Protein AF-A0A2A9PM94-F1 (afdb_monomer)

Solvent-accessible surface area (backbone atoms only — not comparable to full-atom values): 10545 Å² total; per-residue (Å²): 133,81,84,74,37,66,54,60,65,58,73,70,46,70,83,80,64,61,88,75,52,76,72,79,80,70,81,74,76,80,74,79,77,79,86,85,69,99,76,84,72,84,80,73,63,50,68,60,43,72,66,57,54,49,52,45,47,53,40,71,55,39,80,77,70,78,69,49,78,87,45,33,34,73,50,30,25,51,70,82,46,74,42,47,36,70,59,57,51,44,46,52,48,54,43,39,68,19,12,78,65,51,44,74,39,79,81,39,83,46,73,42,61,94,74,25,33,39,42,37,31,39,33,37,60,30,48,39,80,43,66,38,71,79,38,88,60,76,60,46,30,37,36,54,29,44,39,35,36,37,47,54,84,41,16,36,37,34,38,42,72,45,83,43,66,80,40,50,63,79,72,72,79,76,88,84,132

Foldseek 3Di:
DDDPQPVVVVVPDPVPPPVPPPPPPPPPPPPPPPDDDPPPPDPPLAFDDPVLVVVQLVLLQDPVRPAQVVAAPQWAQEQNRIDGSVSVVSNSVVQCVQFVQWHWDFPAWDADRVQSKIKTKIKIKTAGPAQHSNDDDHGIWIWIKIWMFHDDSRHTHYIYIDTGDTHHPVVVPPPDD

Mean predicted aligned error: 10.86 Å

InterPro domains:
  IPR009959 Polyketide cyclase SnoaL-like [PF07366] (52-163)
  IPR032710 NTF2-like domain superfamily [SSF54427] (52-162)

Structure (mmCIF, N/CA/C/O backbone):
data_AF-A0A2A9PM94-F1
#
_entry.id   AF-A0A2A9PM94-F1
#
loop_
_atom_site.group_PDB
_atom_site.id
_atom_site.type_symbol
_atom_site.label_atom_id
_atom_site.label_alt_id
_atom_site.label_comp_id
_atom_site.label_asym_id
_atom_site.label_entity_id
_atom_site.label_seq_id
_atom_site.pdbx_PDB_ins_code
_atom_site.Cartn_x
_atom_site.Cartn_y
_atom_site.Cartn_z
_atom_site.occupancy
_atom_site.B_iso_or_equiv
_atom_site.auth_seq_id
_atom_site.auth_comp_id
_atom_site.auth_asym_id
_atom_site.auth_atom_id
_atom_site.pdbx_PDB_model_num
ATOM 1 N N . MET A 1 1 ? 1.663 20.606 -13.925 1.00 35.31 1 MET A N 1
ATOM 2 C CA . MET A 1 1 ? 1.596 20.001 -12.578 1.00 35.31 1 MET A CA 1
ATOM 3 C C . MET A 1 1 ? 2.695 18.945 -12.547 1.00 35.31 1 MET A C 1
ATOM 5 O O . MET A 1 1 ? 2.687 18.103 -13.431 1.00 35.31 1 MET A O 1
ATOM 9 N N . GLN A 1 2 ? 3.719 19.080 -11.699 1.00 38.91 2 GLN A N 1
ATOM 10 C CA . GLN A 1 2 ? 4.820 18.100 -11.638 1.00 38.91 2 GLN A CA 1
ATOM 11 C C . GLN A 1 2 ? 4.286 16.787 -11.033 1.00 38.91 2 GLN A C 1
ATOM 13 O O . GLN A 1 2 ? 3.476 16.877 -10.107 1.00 38.91 2 GLN A O 1
ATOM 18 N N . PRO A 1 3 ? 4.686 15.602 -11.529 1.00 50.56 3 PRO A N 1
ATOM 19 C CA . PRO A 1 3 ? 4.306 14.333 -10.912 1.00 50.56 3 PRO A CA 1
ATOM 20 C C . PRO A 1 3 ? 4.758 14.306 -9.445 1.00 50.56 3 PRO A C 1
ATOM 22 O O . PRO A 1 3 ? 5.910 14.602 -9.113 1.00 50.56 3 PRO A O 1
ATOM 25 N N . ILE A 1 4 ? 3.826 14.009 -8.538 1.00 53.41 4 ILE A N 1
ATOM 26 C CA . ILE A 1 4 ? 4.150 13.807 -7.126 1.00 53.41 4 ILE A CA 1
ATOM 27 C C . ILE A 1 4 ? 4.720 12.397 -7.027 1.00 53.41 4 ILE A C 1
ATOM 29 O O . ILE A 1 4 ? 3.979 11.430 -6.933 1.00 53.41 4 ILE A O 1
ATOM 33 N N . HIS A 1 5 ? 6.043 12.268 -7.082 1.00 61.66 5 HIS A N 1
ATOM 34 C CA . HIS A 1 5 ? 6.672 10.974 -6.835 1.00 61.66 5 HIS A CA 1
ATOM 35 C C . HIS A 1 5 ? 6.575 10.627 -5.359 1.00 61.66 5 HIS A C 1
ATOM 37 O O . HIS A 1 5 ? 6.881 11.451 -4.494 1.00 61.66 5 HIS A O 1
ATOM 43 N N . ILE A 1 6 ? 6.212 9.382 -5.075 1.00 61.81 6 ILE A N 1
ATOM 44 C CA . ILE A 1 6 ? 6.038 8.889 -3.715 1.00 61.81 6 ILE A CA 1
ATOM 45 C C . ILE A 1 6 ? 7.324 9.081 -2.870 1.00 61.81 6 ILE A C 1
ATOM 47 O O . ILE A 1 6 ? 7.254 9.508 -1.718 1.00 61.81 6 ILE A O 1
ATOM 51 N N . LEU A 1 7 ? 8.520 8.968 -3.472 1.00 58.03 7 LEU A N 1
ATOM 52 C CA . LEU A 1 7 ? 9.800 9.274 -2.807 1.00 58.03 7 LEU A CA 1
ATOM 53 C C . LEU A 1 7 ? 10.005 10.762 -2.464 1.00 58.03 7 LEU A C 1
ATOM 55 O O . LEU A 1 7 ? 10.681 11.077 -1.481 1.00 58.03 7 LEU A O 1
ATOM 59 N N . ASN A 1 8 ? 9.397 11.691 -3.207 1.00 57.12 8 ASN A N 1
ATOM 60 C CA . ASN A 1 8 ? 9.486 13.125 -2.906 1.00 57.12 8 ASN A CA 1
ATOM 61 C C . ASN A 1 8 ? 8.719 13.504 -1.631 1.00 57.12 8 ASN A C 1
ATOM 63 O O . ASN A 1 8 ? 9.003 14.539 -1.028 1.00 57.12 8 ASN A O 1
ATOM 67 N N . LEU A 1 9 ? 7.767 12.672 -1.198 1.00 58.06 9 LEU A N 1
ATOM 68 C CA . LEU A 1 9 ? 7.077 12.853 0.079 1.00 58.06 9 LEU A CA 1
ATOM 69 C C . LEU A 1 9 ? 7.960 12.464 1.267 1.00 58.06 9 LEU A C 1
ATOM 71 O O . LEU A 1 9 ? 7.774 13.000 2.353 1.00 58.06 9 LEU A O 1
ATOM 75 N N . ILE A 1 10 ? 8.954 11.597 1.064 1.00 56.50 10 ILE A N 1
ATOM 76 C CA . ILE A 1 10 ? 9.914 11.209 2.105 1.00 56.50 10 ILE A CA 1
ATOM 77 C C . ILE A 1 10 ? 11.028 12.248 2.233 1.00 56.50 10 ILE A C 1
ATOM 79 O O . ILE A 1 10 ? 11.402 12.620 3.344 1.00 56.50 10 ILE A O 1
ATOM 83 N N . SER A 1 11 ? 11.536 12.765 1.109 1.00 51.84 11 SER A N 1
ATOM 84 C CA . SER A 1 11 ? 12.645 13.733 1.103 1.00 51.84 11 SER A CA 1
ATOM 85 C C . SER A 1 11 ? 12.282 15.105 1.686 1.00 51.84 11 SER A C 1
ATOM 87 O O . SER A 1 11 ? 13.168 15.862 2.077 1.00 51.84 11 SER A O 1
ATOM 89 N N . ARG A 1 12 ? 10.984 15.425 1.785 1.00 50.34 12 ARG A N 1
ATOM 90 C CA . ARG A 1 12 ? 10.466 16.665 2.393 1.00 50.34 12 ARG A CA 1
ATOM 91 C C . ARG A 1 12 ? 10.233 16.571 3.900 1.00 50.34 12 ARG A C 1
ATOM 93 O O . ARG A 1 12 ? 9.841 17.560 4.519 1.00 50.34 12 ARG A O 1
ATOM 100 N N . LEU A 1 13 ? 10.476 15.410 4.500 1.00 45.41 13 LEU A N 1
ATOM 101 C CA . LEU A 1 13 ? 10.351 15.235 5.938 1.00 45.41 13 LEU A CA 1
ATOM 102 C C . LEU A 1 13 ? 11.634 15.725 6.616 1.00 45.41 13 LEU A C 1
ATOM 104 O O . LEU A 1 13 ? 12.730 15.410 6.157 1.00 45.41 13 LEU A O 1
ATOM 108 N N . PRO A 1 14 ? 11.558 16.453 7.740 1.00 41.59 14 PRO A N 1
ATOM 109 C CA . PRO A 1 14 ? 12.701 16.621 8.625 1.00 41.59 14 PRO A CA 1
ATOM 110 C C . PRO A 1 14 ? 13.004 15.260 9.277 1.00 41.59 14 PRO A C 1
ATOM 112 O O . PRO A 1 14 ? 12.593 14.996 10.408 1.00 41.59 14 PRO A O 1
ATOM 115 N N . VAL A 1 15 ? 13.715 14.394 8.541 1.00 44.09 15 VAL A N 1
ATOM 116 C CA . VAL A 1 15 ? 13.954 12.959 8.815 1.00 44.09 15 VAL A CA 1
ATOM 117 C C . VAL A 1 15 ? 14.520 12.682 10.221 1.00 44.09 15 VAL A C 1
ATOM 119 O O . VAL A 1 15 ? 14.431 11.565 10.715 1.00 44.09 15 VAL A O 1
ATOM 122 N N . LEU A 1 16 ? 15.024 13.692 10.938 1.00 35.31 16 LEU A N 1
ATOM 123 C CA . LEU A 1 16 ? 15.677 13.515 12.240 1.00 35.31 16 LEU A CA 1
ATOM 124 C C . LEU A 1 16 ? 14.994 14.174 13.449 1.00 35.31 16 LEU A C 1
ATOM 126 O O . LEU A 1 16 ? 15.483 14.005 14.562 1.00 35.31 16 LEU A O 1
ATOM 130 N N . ARG A 1 17 ? 13.863 14.887 13.309 1.00 35.00 17 ARG A N 1
ATOM 131 C CA . ARG A 1 17 ? 13.219 15.541 14.480 1.00 35.00 17 ARG A CA 1
ATOM 132 C C . ARG A 1 17 ? 11.917 14.911 14.963 1.00 35.00 17 ARG A C 1
ATOM 134 O O . ARG A 1 17 ? 11.465 15.252 16.056 1.00 35.00 17 ARG A O 1
ATOM 141 N N . GLN A 1 18 ? 11.330 13.998 14.194 1.00 38.66 18 GLN A N 1
ATOM 142 C CA . GLN A 1 18 ? 10.006 13.448 14.504 1.00 38.66 18 GLN A CA 1
ATOM 143 C C . GLN A 1 18 ? 10.040 12.011 15.038 1.00 38.66 18 GLN A C 1
ATOM 145 O O . GLN A 1 18 ? 9.115 11.617 15.737 1.00 38.66 18 GLN A O 1
ATOM 150 N N . VAL A 1 19 ? 11.145 11.282 14.845 1.00 41.09 19 VAL A N 1
ATOM 151 C CA . VAL A 1 19 ? 11.346 9.945 15.439 1.00 41.09 19 VAL A CA 1
ATOM 152 C C . VAL A 1 19 ? 11.580 10.016 16.965 1.00 41.09 19 VAL A C 1
ATOM 154 O O . VAL A 1 19 ? 11.355 9.039 17.668 1.00 41.09 19 VAL A O 1
ATOM 157 N N . TYR A 1 20 ? 11.934 11.191 17.508 1.00 27.75 20 TYR A N 1
ATOM 158 C CA . TYR A 1 20 ? 12.173 11.413 18.948 1.00 27.75 20 TYR A CA 1
ATOM 159 C C . TYR A 1 20 ? 11.266 12.461 19.613 1.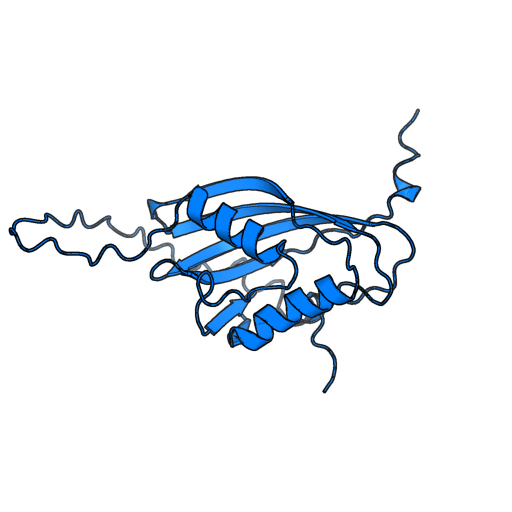00 27.75 20 TYR A C 1
ATOM 161 O O . TYR A 1 20 ? 11.495 12.840 20.761 1.00 27.75 20 TYR A O 1
ATOM 169 N N . ARG A 1 21 ? 10.203 12.925 18.945 1.00 32.84 21 ARG A N 1
ATOM 170 C CA . ARG A 1 21 ? 9.085 13.534 19.676 1.00 32.84 21 ARG A CA 1
ATOM 171 C C . ARG A 1 21 ? 8.133 12.408 19.995 1.00 32.84 21 ARG A C 1
ATOM 173 O O . ARG A 1 21 ? 7.392 11.965 19.126 1.00 32.84 21 ARG A O 1
ATOM 180 N N . SER A 1 22 ? 8.217 11.930 21.231 1.00 36.22 22 SER A N 1
ATOM 181 C CA . SER A 1 22 ? 7.232 11.051 21.841 1.00 36.22 22 SER A CA 1
ATOM 182 C C . SER A 1 22 ? 5.837 11.487 21.402 1.00 36.22 22 SER A C 1
ATOM 184 O O . SER A 1 22 ? 5.305 12.486 21.882 1.00 36.22 22 SER A O 1
ATOM 186 N N . VAL A 1 23 ? 5.228 10.739 20.479 1.00 37.91 23 VAL A N 1
ATOM 187 C CA . VAL A 1 23 ? 3.771 10.679 20.434 1.00 37.91 23 VAL A CA 1
ATOM 188 C C . VAL A 1 23 ? 3.419 10.210 21.840 1.00 37.91 23 VAL A C 1
ATOM 190 O O . VAL A 1 23 ? 3.869 9.121 22.211 1.00 37.91 23 VAL A O 1
ATOM 193 N N . PRO A 1 24 ? 2.762 11.023 22.687 1.00 32.47 24 PRO A N 1
ATOM 194 C CA . PRO A 1 24 ? 2.475 10.594 24.038 1.00 32.47 24 PRO A CA 1
ATOM 195 C C . PRO A 1 24 ? 1.611 9.345 23.917 1.00 32.47 24 PRO A C 1
ATOM 197 O O . PRO A 1 24 ? 0.452 9.405 23.506 1.00 32.47 24 PRO A O 1
ATOM 200 N N . TYR A 1 25 ? 2.210 8.199 24.231 1.00 39.88 25 TYR A N 1
ATOM 201 C CA . TYR A 1 25 ? 1.512 6.939 24.369 1.00 39.88 25 TYR A CA 1
ATOM 202 C C . TYR A 1 25 ? 0.598 7.088 25.582 1.00 39.88 25 TYR A C 1
ATOM 204 O O . TYR A 1 25 ? 0.973 6.813 26.719 1.00 39.88 25 TYR A O 1
ATOM 212 N N . LYS A 1 26 ? -0.614 7.596 25.356 1.00 41.97 26 LYS A N 1
ATOM 213 C CA . LYS A 1 26 ? -1.697 7.420 26.309 1.00 41.97 26 LYS A CA 1
ATOM 214 C C . LYS A 1 26 ? -2.132 5.975 26.153 1.00 41.97 26 LYS A C 1
ATOM 216 O O . LYS A 1 26 ? -2.727 5.620 25.140 1.00 41.97 26 LYS A O 1
ATOM 221 N N . ALA A 1 27 ? -1.812 5.145 27.142 1.00 39.03 27 ALA A N 1
ATOM 222 C CA . ALA A 1 27 ? -2.461 3.857 27.302 1.00 39.03 27 ALA A CA 1
ATOM 223 C C . ALA A 1 27 ? -3.975 4.115 27.346 1.00 39.03 27 ALA A C 1
ATOM 225 O O . ALA A 1 27 ? -4.510 4.592 28.349 1.00 39.03 27 ALA A O 1
ATOM 226 N N . GLY A 1 28 ? -4.648 3.892 26.218 1.00 36.94 28 GLY A N 1
ATOM 227 C CA . GLY A 1 28 ? -6.094 3.945 26.140 1.00 36.94 28 GLY A CA 1
ATOM 228 C C . GLY A 1 28 ? -6.624 2.893 27.096 1.00 36.94 28 GLY A C 1
ATOM 229 O O . GLY A 1 28 ? -6.422 1.697 26.895 1.00 36.94 28 GLY A O 1
ATOM 230 N N . ARG A 1 29 ? -7.254 3.336 28.182 1.00 37.81 29 ARG A N 1
ATOM 231 C CA . ARG A 1 29 ? -8.029 2.456 29.046 1.00 37.81 29 ARG A CA 1
ATOM 232 C C . ARG A 1 29 ? -9.116 1.862 28.152 1.00 37.81 29 ARG A C 1
ATOM 234 O O . ARG A 1 29 ? -9.985 2.604 27.706 1.00 37.81 29 ARG A O 1
ATOM 241 N N . LEU A 1 30 ? -9.036 0.563 27.856 1.00 40.31 30 LEU A N 1
ATOM 242 C CA . LEU A 1 30 ? -10.109 -0.177 27.196 1.00 40.31 30 LEU A CA 1
ATOM 243 C C . LEU A 1 30 ? -11.373 0.015 28.036 1.00 40.31 30 LEU A C 1
ATOM 245 O O . LEU A 1 30 ? -11.552 -0.621 29.077 1.00 40.31 30 LEU A O 1
ATOM 249 N N . ALA A 1 31 ? -12.232 0.938 27.618 1.00 36.44 31 ALA A N 1
ATOM 250 C CA . ALA A 1 31 ? -13.573 1.016 28.143 1.00 36.44 31 ALA A CA 1
ATOM 251 C C . ALA A 1 31 ? -14.293 -0.233 27.631 1.00 36.44 31 ALA A C 1
ATOM 253 O O . ALA A 1 31 ? -14.670 -0.321 26.465 1.00 36.44 31 ALA A O 1
ATOM 254 N N . ARG A 1 32 ? -14.461 -1.232 28.503 1.00 41.03 32 ARG A N 1
ATOM 255 C CA . ARG A 1 32 ? -15.467 -2.272 28.290 1.00 41.03 32 ARG A CA 1
ATOM 256 C C . ARG A 1 32 ? -16.819 -1.570 28.282 1.00 41.03 32 ARG A C 1
ATOM 258 O O . ARG A 1 32 ? -17.368 -1.269 29.342 1.00 41.03 32 ARG A O 1
ATOM 265 N N . MET A 1 33 ? -17.340 -1.290 27.094 1.00 40.44 33 MET A N 1
ATOM 266 C CA . MET A 1 33 ? -18.699 -0.798 26.945 1.00 40.44 33 MET A CA 1
ATOM 267 C C . MET A 1 33 ? -19.643 -1.960 27.265 1.00 40.44 33 MET A C 1
ATOM 269 O O . MET A 1 33 ? -19.800 -2.892 26.479 1.00 40.44 33 MET A O 1
ATOM 273 N N . LYS A 1 34 ? -20.210 -1.957 28.478 1.00 42.34 34 LYS A N 1
ATOM 274 C CA . LYS A 1 34 ? -21.285 -2.882 28.843 1.00 42.34 34 LYS A CA 1
ATOM 275 C C . LYS A 1 34 ? -22.513 -2.498 28.021 1.00 42.34 34 LYS A C 1
ATOM 277 O O . LYS A 1 34 ? -23.157 -1.496 28.307 1.00 42.34 34 LYS A O 1
ATOM 282 N N . CYS A 1 35 ? -22.819 -3.289 27.001 1.00 37.53 35 CYS A N 1
ATOM 283 C CA . CYS A 1 35 ? -24.096 -3.200 26.308 1.00 37.53 35 CYS A CA 1
ATOM 284 C C . CYS A 1 35 ? -25.164 -3.867 27.182 1.00 37.53 35 CYS A C 1
ATOM 286 O O . CYS A 1 35 ? -25.124 -5.076 27.398 1.00 37.53 35 CYS A O 1
ATOM 288 N N . SER A 1 36 ? -26.108 -3.082 27.695 1.00 46.81 36 SER A N 1
ATOM 289 C CA . SER A 1 36 ? -27.330 -3.577 28.332 1.00 46.81 36 SER A CA 1
ATOM 290 C C . SER A 1 36 ? -28.529 -2.853 27.721 1.00 46.81 36 SER A C 1
ATOM 292 O O . SER A 1 36 ? -28.921 -1.789 28.192 1.00 46.81 36 SER A O 1
ATOM 294 N N . GLY A 1 37 ? -29.075 -3.408 26.637 1.00 39.31 37 GLY A N 1
ATOM 295 C CA . GLY A 1 37 ? -30.300 -2.922 25.997 1.00 39.31 37 GLY A CA 1
ATOM 296 C C . GLY A 1 37 ? -30.611 -3.667 24.688 1.00 39.31 37 GLY A C 1
ATOM 297 O O . GLY A 1 37 ? -29.676 -3.998 23.958 1.00 39.31 37 GLY A O 1
ATOM 298 N N . PRO A 1 38 ? -31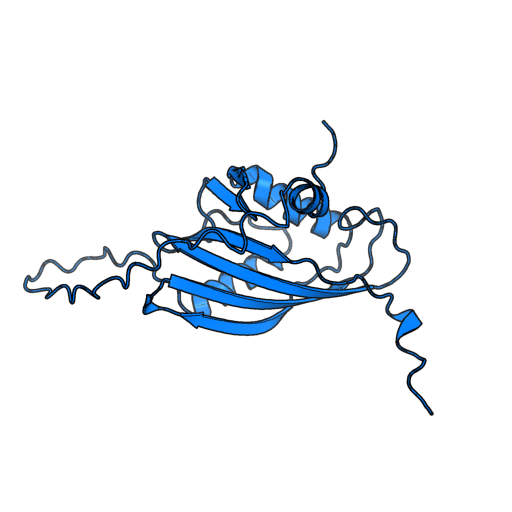.891 -3.945 24.364 1.00 45.44 38 PRO A N 1
ATOM 299 C CA . PRO A 1 38 ? -32.289 -4.781 23.223 1.00 45.44 38 PRO A CA 1
ATOM 300 C C . PRO A 1 38 ? -32.255 -4.063 21.856 1.00 45.44 38 PRO A C 1
ATOM 302 O O . PRO A 1 38 ? -32.773 -4.585 20.876 1.00 45.44 38 PRO A O 1
ATOM 305 N N . THR A 1 39 ? -31.614 -2.897 21.747 1.00 43.16 39 THR A N 1
ATOM 306 C CA . THR A 1 39 ? -31.445 -2.147 20.487 1.00 43.16 39 THR A CA 1
ATOM 307 C C . THR A 1 39 ? -30.005 -2.212 19.970 1.00 43.16 39 THR A C 1
ATOM 309 O O . THR A 1 39 ? -29.474 -1.229 19.460 1.00 43.16 39 THR A O 1
ATOM 312 N N . CYS A 1 40 ? -29.348 -3.369 20.093 1.00 41.22 40 CYS A N 1
ATOM 313 C CA . CYS A 1 40 ? -28.078 -3.643 19.414 1.00 41.22 40 CYS A CA 1
ATOM 314 C C . CYS A 1 40 ? -28.356 -3.923 17.928 1.00 41.22 40 CYS A C 1
ATOM 316 O O . CYS A 1 40 ? -28.309 -5.056 17.456 1.00 41.22 40 CYS A O 1
ATOM 318 N N . SER A 1 41 ? -28.741 -2.879 17.200 1.00 43.38 41 SER A N 1
ATOM 319 C CA . SER A 1 41 ? -28.975 -2.923 15.764 1.00 43.38 41 SER A CA 1
ATOM 320 C C . SER A 1 41 ? -27.910 -2.074 15.075 1.00 43.38 41 SER A C 1
ATOM 322 O O . SER A 1 41 ? -28.074 -0.874 14.912 1.00 43.38 41 SER A O 1
ATOM 324 N N . ARG A 1 42 ? -26.864 -2.760 14.601 1.00 43.12 42 ARG A N 1
ATOM 325 C CA . ARG A 1 42 ? -26.116 -2.432 13.373 1.00 43.12 42 ARG A CA 1
ATOM 326 C C . ARG A 1 42 ? -25.119 -1.261 13.339 1.00 43.12 42 ARG A C 1
ATOM 328 O O . ARG A 1 42 ? -24.612 -1.002 12.256 1.00 43.12 42 ARG A O 1
ATOM 335 N N . ASP A 1 43 ? -24.695 -0.705 14.471 1.00 41.12 43 ASP A N 1
ATOM 336 C CA . ASP A 1 43 ? -23.515 0.186 14.540 1.00 41.12 43 ASP A CA 1
ATOM 337 C C . ASP A 1 43 ? -22.230 -0.572 14.923 1.00 41.12 43 ASP A C 1
ATOM 339 O O . ASP A 1 43 ? -21.456 -0.169 15.792 1.00 41.12 43 ASP A O 1
ATOM 343 N N . PHE A 1 44 ? -21.976 -1.706 14.264 1.00 44.59 44 PHE A N 1
ATOM 344 C CA . PHE A 1 44 ? -20.619 -2.249 14.217 1.00 44.59 44 PHE A CA 1
ATOM 345 C C . PHE A 1 44 ? -19.829 -1.352 13.266 1.00 44.59 44 PHE A C 1
ATOM 347 O O . PHE A 1 44 ? -19.770 -1.616 12.063 1.00 44.59 44 PHE A O 1
ATOM 354 N N . ALA A 1 45 ? -19.248 -0.271 13.796 1.00 53.69 45 ALA A N 1
ATOM 355 C CA . ALA A 1 45 ? -18.131 0.399 13.142 1.00 53.69 45 ALA A CA 1
ATOM 356 C C . ALA A 1 45 ? -17.209 -0.707 12.612 1.00 53.69 45 ALA A C 1
ATOM 358 O O . ALA A 1 45 ? -16.852 -1.612 13.370 1.00 53.69 45 ALA A O 1
ATOM 359 N N . ARG A 1 46 ? -16.933 -0.733 11.301 1.00 66.56 46 ARG A N 1
ATOM 360 C CA . ARG A 1 46 ? -16.039 -1.747 10.728 1.00 66.56 46 ARG A CA 1
ATOM 361 C C . ARG A 1 46 ? -14.756 -1.688 11.560 1.00 66.56 46 ARG A C 1
ATOM 363 O O . ARG A 1 46 ? -14.145 -0.638 11.650 1.00 66.56 46 ARG A O 1
ATOM 370 N N . PHE A 1 47 ? -14.399 -2.754 12.259 1.00 81.25 47 PHE A N 1
ATOM 371 C CA . PHE A 1 47 ? -13.142 -2.792 12.999 1.00 81.25 47 PHE A CA 1
ATOM 372 C C . PHE A 1 47 ? -12.072 -3.386 12.088 1.00 81.25 47 PHE A C 1
ATOM 374 O O . PHE A 1 47 ? -12.358 -4.249 11.251 1.00 81.25 47 PHE A O 1
ATOM 381 N N . LEU A 1 48 ? -10.835 -2.928 12.255 1.00 89.94 48 LEU A N 1
ATOM 382 C CA . LEU A 1 48 ? -9.672 -3.568 11.667 1.00 89.94 48 LEU A CA 1
ATOM 383 C C . LEU A 1 48 ? -9.646 -5.042 12.075 1.00 89.94 48 LEU A C 1
ATOM 385 O O . LEU A 1 48 ? -9.703 -5.373 13.257 1.00 89.94 48 LEU A O 1
ATOM 389 N N . THR A 1 49 ? -9.492 -5.896 11.071 1.00 91.56 49 THR A N 1
ATOM 390 C CA . THR A 1 49 ? -9.161 -7.313 11.207 1.00 91.56 49 THR A CA 1
ATOM 391 C C . THR A 1 49 ? -8.105 -7.663 10.165 1.00 91.56 49 THR A C 1
ATOM 393 O O . THR A 1 49 ? -7.979 -6.977 9.146 1.00 91.56 49 THR A O 1
ATOM 396 N N . THR A 1 50 ? -7.406 -8.780 10.353 1.00 94.12 50 THR A N 1
ATOM 397 C CA . THR A 1 50 ? -6.512 -9.353 9.332 1.00 94.12 50 THR A CA 1
ATOM 398 C C . THR A 1 50 ? -7.191 -9.468 7.964 1.00 94.12 50 THR A C 1
ATOM 400 O O . THR A 1 50 ? -6.607 -9.100 6.951 1.00 94.12 50 THR A O 1
ATOM 403 N N . LYS A 1 51 ? -8.459 -9.904 7.925 1.00 93.50 51 LYS A N 1
ATOM 404 C CA . LYS A 1 51 ? -9.231 -10.032 6.677 1.00 93.50 51 LYS A CA 1
ATOM 405 C C . LYS A 1 51 ? -9.508 -8.684 6.016 1.00 93.50 51 LYS A C 1
ATOM 407 O O . LYS A 1 51 ? -9.465 -8.598 4.796 1.00 93.50 51 LYS A O 1
ATOM 412 N N . ALA A 1 52 ? -9.788 -7.647 6.806 1.00 92.88 52 ALA A N 1
ATOM 413 C CA . ALA A 1 52 ? -10.008 -6.303 6.279 1.00 92.88 52 ALA A CA 1
ATOM 414 C C . ALA A 1 52 ? -8.735 -5.745 5.626 1.00 92.88 52 ALA A C 1
ATOM 416 O O . ALA A 1 52 ? -8.811 -5.189 4.534 1.00 92.88 52 ALA A O 1
ATOM 417 N N . TYR A 1 53 ? -7.571 -5.953 6.253 1.00 96.38 53 TYR A N 1
ATOM 418 C CA . TYR A 1 53 ? -6.293 -5.529 5.679 1.00 96.38 53 TYR A CA 1
ATOM 419 C C . TYR A 1 53 ? -5.954 -6.288 4.388 1.00 96.38 53 TYR A C 1
ATOM 421 O O . TYR A 1 53 ? -5.587 -5.673 3.392 1.00 96.38 53 TYR A O 1
ATOM 429 N N . VAL A 1 54 ? -6.135 -7.611 4.368 1.00 95.94 54 VAL A N 1
ATOM 430 C CA . VAL A 1 54 ? -5.910 -8.412 3.151 1.00 95.94 54 VAL A CA 1
ATOM 431 C C . VAL A 1 54 ? -6.850 -7.978 2.024 1.00 95.94 54 VAL A C 1
ATOM 433 O O . VAL A 1 54 ? -6.396 -7.786 0.904 1.00 95.94 54 VAL A O 1
ATOM 436 N N . ALA A 1 55 ? -8.126 -7.707 2.318 1.00 96.25 55 ALA A N 1
ATOM 437 C CA . ALA A 1 55 ? -9.073 -7.216 1.316 1.00 96.25 55 ALA A CA 1
ATOM 438 C C . ALA A 1 55 ? -8.683 -5.845 0.725 1.00 96.25 55 ALA A C 1
ATOM 440 O O . ALA A 1 55 ? -8.972 -5.582 -0.443 1.00 96.25 55 ALA A O 1
ATOM 441 N N . TYR A 1 56 ? -8.024 -4.985 1.510 1.00 97.38 56 TYR A N 1
ATOM 442 C CA . TYR A 1 56 ? -7.437 -3.736 1.017 1.00 97.38 56 TYR A CA 1
ATOM 443 C C . TYR A 1 56 ? -6.307 -4.007 0.014 1.00 97.38 56 TYR A C 1
ATOM 445 O O . TYR A 1 56 ? -6.307 -3.432 -1.074 1.00 97.38 56 TYR A O 1
ATOM 453 N N . VAL A 1 57 ? -5.387 -4.924 0.332 1.00 97.25 57 VAL A N 1
ATOM 454 C CA . VAL A 1 57 ? -4.299 -5.310 -0.585 1.00 97.25 57 VAL A CA 1
ATOM 455 C C . VAL A 1 57 ? -4.850 -5.986 -1.846 1.00 97.25 57 VAL A C 1
ATOM 457 O O . VAL A 1 57 ? -4.429 -5.666 -2.955 1.00 97.25 57 VAL A O 1
ATOM 460 N N . ASP A 1 58 ? -5.875 -6.831 -1.719 1.00 97.25 58 ASP A N 1
ATOM 461 C CA . ASP A 1 58 ? -6.570 -7.415 -2.870 1.00 97.25 58 ASP A CA 1
ATOM 462 C C . ASP A 1 58 ? -7.194 -6.334 -3.766 1.00 97.25 58 ASP A C 1
ATOM 464 O O . ASP A 1 58 ? -7.191 -6.459 -4.990 1.00 97.25 58 ASP A O 1
ATOM 468 N N . ALA A 1 59 ? -7.735 -5.259 -3.183 1.00 97.19 59 ALA A N 1
ATOM 469 C CA . ALA A 1 59 ? -8.265 -4.132 -3.947 1.00 97.19 59 ALA A CA 1
ATOM 470 C C . ALA A 1 59 ? -7.162 -3.356 -4.684 1.00 97.19 59 ALA A C 1
ATOM 472 O O . ALA A 1 59 ? -7.376 -2.992 -5.841 1.00 97.19 59 ALA A O 1
ATOM 473 N N . LEU A 1 60 ? -5.983 -3.174 -4.072 1.00 96.00 60 LEU A N 1
ATOM 474 C CA . LEU A 1 60 ? -4.809 -2.591 -4.741 1.00 96.00 60 LEU A CA 1
ATOM 475 C C . LEU A 1 60 ? -4.378 -3.403 -5.967 1.00 96.00 60 LEU A C 1
ATOM 477 O O . LEU A 1 60 ? -3.978 -2.829 -6.977 1.00 96.00 60 LEU A O 1
ATOM 481 N N . ASN A 1 61 ? -4.464 -4.730 -5.892 1.00 97.19 61 ASN A N 1
ATOM 482 C CA . ASN A 1 61 ? -4.009 -5.640 -6.944 1.00 97.19 61 ASN A CA 1
ATOM 483 C C . ASN A 1 61 ? -5.024 -5.856 -8.077 1.00 97.19 61 ASN A C 1
ATOM 485 O O . ASN A 1 61 ? -4.649 -6.306 -9.162 1.00 97.19 61 ASN A O 1
ATOM 489 N N . LYS A 1 62 ? -6.303 -5.516 -7.868 1.00 96.94 62 LYS A N 1
ATOM 490 C CA . LYS A 1 62 ? -7.350 -5.669 -8.889 1.00 96.94 62 LYS A CA 1
ATOM 491 C C . LYS A 1 62 ? -7.113 -4.764 -10.097 1.00 96.94 62 LYS A C 1
ATOM 493 O O . LYS A 1 62 ? -6.688 -3.613 -9.979 1.00 96.94 62 LYS A O 1
ATOM 498 N N . ARG A 1 63 ? -7.429 -5.299 -11.278 1.00 95.19 63 ARG A N 1
ATOM 499 C CA . ARG A 1 63 ? -7.403 -4.597 -12.566 1.00 95.19 63 ARG A CA 1
ATOM 500 C C . ARG A 1 63 ? -8.748 -4.841 -13.277 1.00 95.19 63 ARG A C 1
ATOM 502 O O . ARG A 1 63 ? -9.119 -6.006 -13.418 1.00 95.19 63 ARG A O 1
ATOM 509 N N . PRO A 1 64 ? -9.489 -3.801 -13.709 1.00 94.75 64 PRO A N 1
ATOM 510 C CA . PRO A 1 64 ? -9.219 -2.373 -13.502 1.00 94.75 64 PRO A CA 1
ATOM 511 C C . PRO A 1 64 ? -9.210 -1.989 -12.011 1.00 94.75 64 PRO A C 1
ATOM 513 O O . PRO A 1 64 ? -9.850 -2.655 -11.197 1.00 94.75 64 PRO A O 1
ATOM 516 N N . PHE A 1 65 ? -8.455 -0.943 -11.657 1.00 96.50 65 PHE A N 1
ATOM 517 C CA . PHE A 1 65 ? -8.342 -0.465 -10.277 1.00 96.50 65 PHE A CA 1
ATOM 518 C C . PHE A 1 65 ? -9.701 0.071 -9.794 1.00 96.50 65 PHE A C 1
ATOM 520 O O . PHE A 1 65 ? -10.229 1.004 -10.401 1.00 96.50 65 PHE A O 1
ATOM 527 N N . PRO A 1 66 ? -10.294 -0.506 -8.733 1.00 96.06 66 PRO A N 1
ATOM 528 C CA . PRO A 1 66 ? -11.644 -0.146 -8.305 1.00 96.06 66 PRO A CA 1
ATOM 529 C C . PRO A 1 66 ? -11.706 1.132 -7.452 1.00 96.06 66 PRO A C 1
ATOM 531 O O . PRO A 1 66 ? -12.802 1.546 -7.077 1.00 96.06 66 PRO A O 1
ATOM 534 N N . GLY A 1 67 ? -10.560 1.732 -7.114 1.00 96.50 67 GLY A N 1
ATOM 535 C CA . GLY A 1 67 ? -10.462 2.738 -6.058 1.00 96.50 67 GLY A CA 1
ATOM 536 C C . GLY A 1 67 ? -10.426 2.119 -4.656 1.00 96.50 67 GLY A C 1
ATOM 537 O O . GLY A 1 67 ? -10.499 0.903 -4.469 1.00 96.50 67 GLY A O 1
ATOM 538 N N . LEU A 1 68 ? -10.295 2.976 -3.649 1.00 97.62 68 LEU A N 1
ATOM 539 C CA . LEU A 1 68 ? -10.011 2.631 -2.255 1.00 97.62 68 LEU A CA 1
ATOM 540 C C . LEU A 1 68 ? -10.975 3.279 -1.260 1.00 97.62 68 LEU A C 1
ATOM 542 O O . LEU A 1 68 ? -10.767 3.169 -0.052 1.00 97.62 68 LEU A O 1
ATOM 546 N N . ALA A 1 69 ? -12.058 3.903 -1.726 1.00 97.00 69 ALA A N 1
ATOM 547 C CA . ALA A 1 69 ? -13.020 4.597 -0.867 1.00 97.00 69 ALA A CA 1
ATOM 548 C C . ALA A 1 69 ? -13.636 3.706 0.230 1.00 97.00 69 ALA A C 1
ATOM 550 O O . ALA A 1 69 ? -14.029 4.210 1.283 1.00 97.00 69 ALA A O 1
ATOM 551 N N . ASP A 1 70 ? -13.703 2.388 0.023 1.00 96.00 70 ASP A N 1
ATOM 552 C CA . ASP A 1 70 ? -14.171 1.425 1.028 1.00 96.00 70 ASP A CA 1
ATOM 553 C C . ASP A 1 70 ? -13.140 1.108 2.123 1.00 96.00 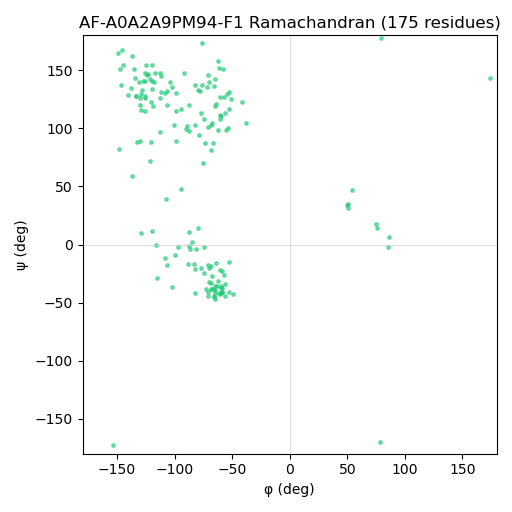70 ASP A C 1
ATOM 555 O O . ASP A 1 70 ? -13.529 0.653 3.203 1.00 96.00 70 ASP A O 1
ATOM 559 N N . PHE A 1 71 ? -11.856 1.366 1.863 1.00 97.38 71 PHE A N 1
ATOM 560 C CA . PHE A 1 71 ? -10.720 0.945 2.690 1.00 97.38 71 PHE A CA 1
ATOM 561 C C . PHE A 1 71 ? -9.954 2.109 3.324 1.00 97.38 71 PHE A C 1
ATOM 563 O O . PHE A 1 71 ? -9.379 1.949 4.398 1.00 97.38 71 PHE A O 1
ATOM 570 N N . VAL A 1 72 ? -9.941 3.275 2.682 1.00 97.69 72 VAL A N 1
ATOM 571 C CA . VAL A 1 72 ? -9.160 4.451 3.083 1.00 97.69 72 VAL A CA 1
ATOM 572 C C . VAL A 1 72 ? -10.110 5.625 3.318 1.00 97.69 72 VAL A C 1
ATOM 574 O O . VAL A 1 72 ? -11.124 5.774 2.633 1.00 97.69 72 VAL A O 1
ATOM 577 N N . ASN A 1 73 ? -9.824 6.440 4.333 1.00 97.56 73 ASN A N 1
ATOM 578 C CA . ASN A 1 73 ? -10.603 7.642 4.612 1.00 97.56 73 ASN A CA 1
ATOM 579 C C . ASN A 1 73 ? -10.522 8.643 3.453 1.00 97.56 73 ASN A C 1
ATOM 581 O O . ASN A 1 73 ? -9.578 8.641 2.668 1.00 97.56 73 ASN A O 1
ATOM 585 N N . SER A 1 74 ? -11.510 9.541 3.365 1.00 97.56 74 SER A N 1
ATOM 586 C CA . SER A 1 74 ? -11.546 10.597 2.338 1.00 97.56 74 SER A CA 1
ATOM 587 C C . SER A 1 74 ? -10.331 11.528 2.389 1.00 97.56 74 SER A C 1
ATOM 589 O O . SER A 1 74 ? -9.998 12.158 1.387 1.00 97.56 74 SER A O 1
ATOM 591 N N . THR A 1 75 ? -9.681 11.592 3.550 1.00 97.50 75 THR A N 1
ATOM 592 C CA . THR A 1 75 ? -8.400 12.248 3.789 1.00 97.50 75 THR A CA 1
ATOM 593 C C . THR A 1 75 ? -7.479 11.243 4.473 1.00 97.50 75 THR A C 1
ATOM 595 O O . THR A 1 75 ? -7.887 10.606 5.444 1.00 97.50 75 THR A O 1
ATOM 598 N N . VAL A 1 76 ? -6.246 11.121 3.988 1.00 96.56 76 VAL A N 1
ATOM 599 C CA . VAL A 1 76 ? -5.228 10.207 4.516 1.00 96.56 76 VAL A CA 1
ATOM 600 C C . VAL A 1 76 ? -3.941 10.963 4.818 1.00 96.56 76 VAL A C 1
ATOM 602 O O . VAL A 1 76 ? -3.537 11.858 4.078 1.00 96.56 76 VAL A O 1
ATOM 605 N N . THR A 1 77 ? -3.285 10.608 5.918 1.00 96.50 77 THR 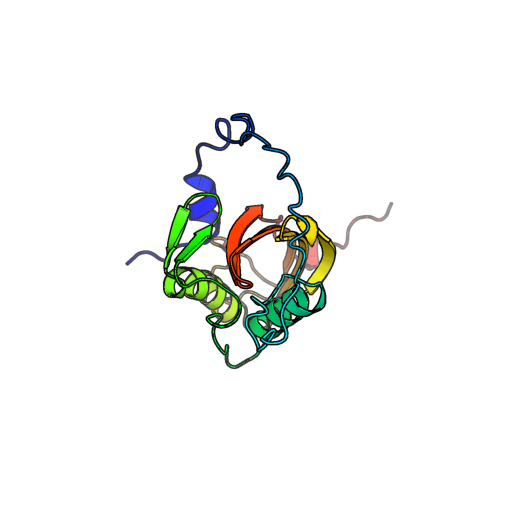A N 1
ATOM 606 C CA . THR A 1 77 ? -1.986 11.166 6.297 1.00 96.50 77 THR A CA 1
ATOM 607 C C . THR A 1 77 ? -0.880 10.185 5.938 1.00 96.50 77 THR A C 1
ATOM 609 O O . THR A 1 77 ? -0.651 9.210 6.649 1.00 96.50 77 THR A O 1
ATOM 612 N N . LEU A 1 78 ? -0.163 10.449 4.847 1.00 94.69 78 LEU A N 1
ATOM 613 C CA . LEU A 1 78 ? 1.000 9.666 4.434 1.00 94.69 78 LEU A CA 1
ATOM 614 C C . LEU A 1 78 ? 2.276 10.316 4.974 1.00 94.69 78 LEU A C 1
ATOM 616 O O . LEU A 1 78 ? 2.606 11.449 4.625 1.00 94.69 78 LEU A O 1
ATOM 620 N N . ASN A 1 79 ? 2.998 9.607 5.843 1.00 93.31 79 ASN A N 1
ATOM 621 C CA . ASN A 1 79 ? 4.240 10.066 6.469 1.00 93.31 79 ASN A CA 1
ATOM 622 C C . ASN A 1 79 ? 4.137 11.459 7.123 1.00 93.31 79 ASN A C 1
ATOM 624 O O . ASN A 1 79 ? 5.080 12.243 7.114 1.00 93.31 79 ASN A O 1
ATOM 628 N N . GLY A 1 80 ? 2.978 11.782 7.701 1.00 91.25 80 GLY A N 1
ATOM 629 C CA . GLY A 1 80 ? 2.717 13.087 8.318 1.00 91.25 80 GLY A CA 1
ATOM 630 C C . GLY A 1 80 ? 2.230 14.174 7.352 1.00 91.25 80 GLY A C 1
ATOM 631 O O . GLY A 1 80 ? 1.903 15.267 7.807 1.00 91.25 80 GLY A O 1
ATOM 632 N N . THR A 1 81 ? 2.130 13.885 6.050 1.00 91.75 81 THR A N 1
ATOM 633 C CA . THR A 1 81 ? 1.524 14.779 5.052 1.00 91.75 81 THR A CA 1
ATOM 634 C C . THR A 1 81 ? 0.087 14.350 4.779 1.00 91.75 81 THR A C 1
ATOM 636 O O . THR A 1 81 ? -0.154 13.262 4.260 1.00 91.75 81 THR A O 1
ATOM 639 N N . SER A 1 82 ? -0.870 15.204 5.135 1.00 95.38 82 SER A N 1
ATOM 640 C CA . SER A 1 82 ? -2.294 14.961 4.893 1.00 95.38 82 SER A CA 1
ATOM 641 C C . SER A 1 82 ? -2.666 15.284 3.445 1.00 95.38 82 SER A C 1
ATOM 643 O O . SER A 1 82 ? -2.283 16.339 2.937 1.00 95.38 82 SER A O 1
ATOM 645 N N . MET A 1 83 ? -3.403 14.389 2.790 1.00 96.06 83 MET A N 1
ATOM 646 C CA . MET A 1 83 ? -3.877 14.553 1.415 1.00 96.06 83 MET A CA 1
ATOM 647 C C . MET A 1 83 ? -5.270 13.937 1.206 1.00 96.06 83 MET A C 1
ATOM 649 O O . MET A 1 83 ? -5.648 13.011 1.930 1.00 96.06 83 MET A O 1
ATOM 653 N N . PRO A 1 84 ? -6.052 14.427 0.228 1.00 97.94 84 PRO A N 1
ATOM 654 C CA . PRO A 1 84 ? -7.278 13.772 -0.216 1.00 97.94 84 PRO A CA 1
ATOM 655 C C . PRO A 1 84 ? -7.023 12.344 -0.711 1.00 97.94 84 PRO A C 1
ATOM 657 O O . PRO A 1 84 ? -5.970 12.056 -1.279 1.00 97.94 84 PRO A O 1
ATOM 660 N N . LEU A 1 85 ? -8.022 11.469 -0.577 1.00 97.75 85 LEU A N 1
ATOM 661 C CA . LEU A 1 85 ? -7.956 10.091 -1.075 1.00 97.75 85 LEU A CA 1
ATOM 662 C C . LEU A 1 85 ? -7.561 10.021 -2.555 1.00 97.75 85 LEU A C 1
ATOM 664 O O . LEU A 1 85 ? -6.740 9.190 -2.916 1.00 97.75 85 LEU A O 1
ATOM 668 N N . ALA A 1 86 ? -8.098 10.913 -3.388 1.00 97.44 86 ALA A N 1
ATOM 669 C CA . ALA A 1 86 ? -7.797 10.940 -4.817 1.00 97.44 86 ALA A CA 1
ATOM 670 C C . ALA A 1 86 ? -6.299 11.154 -5.103 1.00 97.44 86 ALA A C 1
ATOM 672 O O . ALA A 1 86 ? -5.761 10.560 -6.033 1.00 97.44 86 ALA A O 1
ATOM 673 N N . ASP A 1 87 ? -5.609 11.955 -4.286 1.00 96.38 87 ASP A N 1
ATOM 674 C CA . ASP A 1 87 ? -4.170 12.179 -4.438 1.00 96.38 87 ASP A CA 1
ATOM 675 C C . ASP A 1 87 ? -3.377 10.945 -3.995 1.00 96.38 87 ASP A C 1
ATOM 677 O O . ASP A 1 87 ? -2.407 10.568 -4.647 1.00 96.38 87 ASP A O 1
ATOM 681 N N . PHE A 1 88 ? -3.816 10.272 -2.927 1.00 95.88 88 PHE A N 1
ATOM 682 C CA . PHE A 1 88 ? -3.214 9.014 -2.483 1.00 95.88 88 PHE A CA 1
ATOM 683 C C . PHE A 1 88 ? -3.412 7.881 -3.498 1.00 95.88 88 PHE A C 1
ATOM 685 O O . PHE A 1 88 ? -2.463 7.172 -3.822 1.00 95.88 88 PHE A O 1
ATOM 692 N N . GLU A 1 89 ? -4.621 7.739 -4.047 1.00 96.69 89 GLU A N 1
ATOM 693 C CA . GLU A 1 89 ? -4.909 6.816 -5.147 1.00 96.69 89 GLU A CA 1
ATOM 694 C C . GLU A 1 89 ? -4.041 7.130 -6.360 1.00 96.69 89 GLU A C 1
ATOM 696 O O . GLU A 1 89 ? -3.489 6.208 -6.951 1.00 96.69 89 GLU A O 1
ATOM 701 N N . LYS A 1 90 ? -3.840 8.415 -6.677 1.00 95.56 90 LYS A N 1
ATOM 702 C CA . LYS A 1 90 ? -2.971 8.826 -7.777 1.00 95.56 90 LYS A CA 1
ATO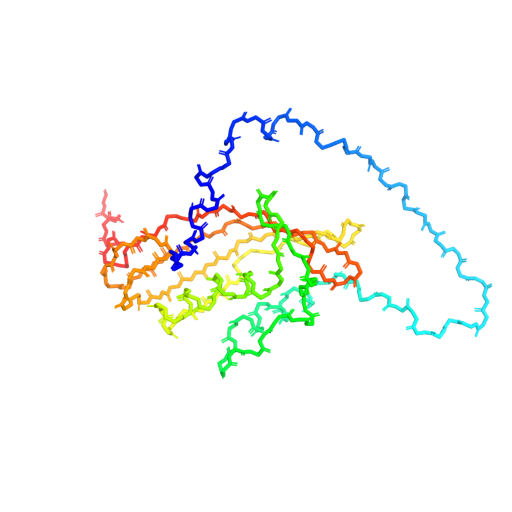M 703 C C . LYS A 1 90 ? -1.526 8.352 -7.593 1.00 95.56 90 LYS A C 1
ATOM 705 O O . LYS A 1 90 ? -0.931 7.887 -8.560 1.00 95.56 90 LYS A O 1
ATOM 710 N N . LEU A 1 91 ? -0.963 8.435 -6.381 1.00 92.19 91 LEU A N 1
ATOM 711 C CA . LEU A 1 91 ? 0.389 7.918 -6.101 1.00 92.19 91 LEU A CA 1
ATOM 712 C C . LEU A 1 91 ? 0.495 6.432 -6.460 1.00 92.19 91 LEU A C 1
ATOM 714 O O . LEU A 1 91 ? 1.454 6.012 -7.096 1.00 92.19 91 LEU A O 1
ATOM 718 N N . LEU A 1 92 ? -0.521 5.657 -6.079 1.00 94.44 92 LEU A N 1
ATOM 719 C CA . LEU A 1 92 ? -0.571 4.223 -6.333 1.00 94.44 92 LEU A CA 1
ATOM 720 C C . LEU A 1 92 ? -0.784 3.924 -7.818 1.00 94.44 92 LEU A C 1
ATOM 722 O O . LEU A 1 92 ? -0.101 3.065 -8.367 1.00 94.44 92 LEU A O 1
ATOM 726 N N . THR A 1 93 ? -1.704 4.625 -8.486 1.00 95.88 93 THR A N 1
ATOM 727 C CA . THR A 1 93 ? -1.970 4.404 -9.913 1.00 95.88 93 THR A CA 1
ATOM 728 C C . THR A 1 93 ? -0.807 4.844 -10.791 1.00 95.88 93 THR A C 1
ATOM 730 O O . THR A 1 93 ? -0.555 4.190 -11.794 1.00 95.88 93 THR A O 1
ATOM 733 N N . ASP A 1 94 ? -0.061 5.889 -10.416 1.00 94.31 94 ASP A N 1
ATOM 734 C CA . ASP A 1 94 ? 1.151 6.294 -11.139 1.00 94.31 94 ASP A CA 1
ATOM 735 C C . ASP A 1 94 ? 2.178 5.138 -11.167 1.00 94.31 94 ASP A C 1
ATOM 737 O O . ASP A 1 94 ? 2.761 4.860 -12.220 1.00 94.31 94 ASP A O 1
ATOM 741 N N . ASP A 1 95 ? 2.336 4.417 -10.048 1.00 93.44 95 ASP A N 1
ATOM 742 C CA . ASP A 1 95 ? 3.189 3.226 -9.941 1.00 93.44 95 ASP A CA 1
ATOM 743 C C . ASP A 1 95 ? 2.601 2.013 -10.699 1.00 93.44 95 ASP A C 1
ATOM 745 O O . ASP A 1 95 ? 3.341 1.329 -11.410 1.00 93.44 95 ASP A O 1
ATOM 749 N N . MET A 1 96 ? 1.279 1.770 -10.630 1.00 95.00 96 MET A N 1
ATOM 750 C CA . MET A 1 96 ? 0.604 0.712 -11.419 1.00 95.00 96 MET A CA 1
ATOM 751 C C . MET A 1 96 ? 0.756 0.935 -12.921 1.00 95.00 96 MET A C 1
ATOM 753 O O . MET A 1 96 ? 0.995 -0.002 -13.677 1.00 95.00 96 MET A O 1
ATOM 757 N N . ASP A 1 97 ? 0.604 2.179 -13.362 1.00 95.00 97 ASP A N 1
ATOM 758 C CA . ASP A 1 97 ? 0.736 2.543 -14.759 1.00 95.00 97 ASP A CA 1
ATOM 759 C C . ASP A 1 97 ? 2.197 2.380 -15.197 1.00 95.00 97 ASP A C 1
ATOM 761 O O . ASP A 1 97 ? 2.464 1.965 -16.326 1.00 95.00 97 ASP A O 1
ATOM 765 N N . ALA A 1 98 ? 3.152 2.731 -14.328 1.00 94.88 98 ALA A N 1
ATOM 766 C CA . ALA A 1 98 ? 4.575 2.644 -14.633 1.00 94.88 98 ALA A CA 1
ATOM 767 C C . ALA A 1 98 ? 5.069 1.196 -14.719 1.00 94.88 98 ALA A C 1
ATOM 769 O O . ALA A 1 98 ? 5.947 0.916 -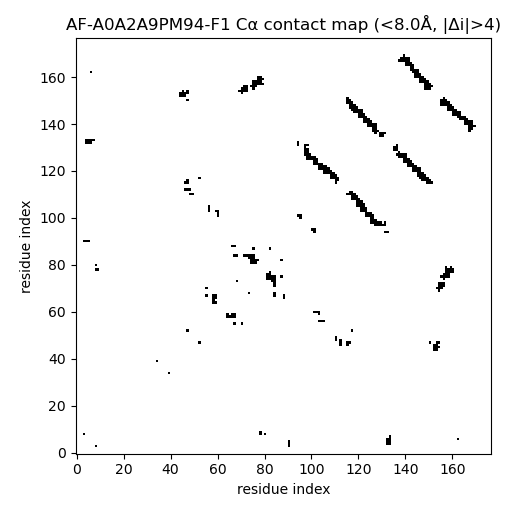15.536 1.00 94.88 98 ALA A O 1
ATOM 770 N N . ALA A 1 99 ? 4.484 0.286 -13.941 1.00 95.75 99 ALA A N 1
ATOM 771 C CA . ALA A 1 99 ? 4.749 -1.145 -13.985 1.00 95.75 99 ALA A CA 1
ATOM 772 C C . ALA A 1 99 ? 3.420 -1.932 -14.010 1.00 95.75 99 ALA A C 1
ATOM 774 O O . ALA A 1 99 ? 2.910 -2.314 -12.958 1.00 95.75 99 ALA A O 1
ATOM 775 N N . PRO A 1 100 ? 2.838 -2.204 -15.196 1.00 96.12 100 PRO A N 1
ATOM 776 C CA . PRO A 1 100 ? 1.533 -2.871 -15.303 1.00 96.12 100 PRO A CA 1
ATOM 777 C C . PRO A 1 100 ? 1.466 -4.282 -14.697 1.00 96.12 100 PRO A C 1
ATOM 779 O O . PRO A 1 100 ? 0.379 -4.758 -14.367 1.00 96.12 100 PRO A O 1
ATOM 782 N N . ASP A 1 101 ? 2.615 -4.948 -14.552 1.00 96.81 101 ASP A N 1
ATOM 783 C CA . ASP A 1 101 ? 2.776 -6.250 -13.895 1.00 96.81 101 ASP A CA 1
ATOM 784 C C . ASP A 1 101 ? 2.949 -6.148 -12.366 1.00 96.81 101 ASP A C 1
ATOM 786 O O . ASP A 1 101 ? 3.098 -7.169 -11.699 1.00 96.81 101 ASP A O 1
ATOM 790 N N . LEU A 1 102 ? 2.900 -4.940 -11.790 1.00 96.81 102 LEU A N 1
ATOM 791 C CA . LEU A 1 102 ? 3.008 -4.711 -10.352 1.00 96.81 102 LEU A CA 1
ATOM 792 C C . LEU A 1 102 ? 1.886 -5.412 -9.582 1.00 96.81 102 LEU A C 1
ATOM 794 O O . LEU A 1 102 ? 0.694 -5.201 -9.838 1.00 96.81 102 LEU A O 1
ATOM 798 N N . GLN A 1 103 ? 2.303 -6.198 -8.593 1.00 96.50 103 GLN A N 1
ATOM 799 C CA . GLN A 1 103 ? 1.464 -6.831 -7.586 1.00 96.50 103 GLN A CA 1
ATOM 800 C C . GLN A 1 103 ? 2.108 -6.613 -6.218 1.00 96.50 103 GLN A C 1
ATOM 802 O O . GLN A 1 103 ? 3.291 -6.899 -6.039 1.00 96.50 103 GLN A O 1
ATOM 807 N N . TRP A 1 104 ? 1.334 -6.105 -5.264 1.00 96.44 104 TRP A N 1
ATOM 808 C CA . TRP A 1 104 ? 1.761 -5.961 -3.878 1.00 96.44 104 TRP A CA 1
ATOM 809 C C . TRP A 1 104 ? 1.458 -7.244 -3.111 1.00 96.44 104 TRP A C 1
ATOM 811 O O . TRP A 1 104 ? 0.300 -7.638 -2.968 1.00 96.44 104 TRP A O 1
ATOM 821 N N . GLU A 1 105 ? 2.493 -7.873 -2.572 1.00 96.44 105 GLU A N 1
ATOM 822 C CA . GLU A 1 105 ? 2.389 -9.090 -1.776 1.00 96.44 105 GLU A CA 1
ATOM 823 C C . GLU A 1 105 ? 2.675 -8.789 -0.306 1.00 96.44 105 GLU A C 1
ATOM 825 O O . GLU A 1 105 ? 3.673 -8.164 0.040 1.00 96.44 105 GLU A O 1
ATOM 830 N N . THR A 1 106 ? 1.806 -9.246 0.596 1.00 96.12 106 THR A N 1
ATOM 831 C CA . THR A 1 106 ? 2.037 -9.095 2.041 1.00 96.12 106 THR A CA 1
ATOM 832 C C . THR A 1 106 ? 2.853 -10.270 2.566 1.00 96.12 106 THR A C 1
ATOM 834 O O . THR A 1 106 ? 2.299 -11.325 2.865 1.00 96.12 106 THR A O 1
ATOM 837 N N . SER A 1 107 ? 4.165 -10.092 2.712 1.00 95.19 107 SER A N 1
ATOM 838 C CA . SER A 1 107 ? 5.069 -11.163 3.152 1.00 95.19 107 SER A CA 1
ATOM 839 C C . SER A 1 107 ? 5.222 -11.267 4.673 1.00 95.19 107 SER A C 1
ATOM 841 O O . SER A 1 107 ? 5.685 -12.282 5.191 1.00 95.19 107 SER A O 1
ATOM 843 N N . MET A 1 108 ? 4.833 -10.228 5.415 1.00 96.75 108 MET A N 1
ATOM 844 C CA . MET A 1 108 ? 4.719 -10.251 6.874 1.00 96.75 108 MET A CA 1
ATOM 845 C C . MET A 1 108 ? 3.570 -9.349 7.308 1.00 96.75 108 MET A C 1
ATOM 847 O O . MET A 1 108 ? 3.452 -8.231 6.814 1.00 96.75 108 MET A O 1
ATOM 851 N N . LEU A 1 109 ? 2.759 -9.803 8.266 1.00 97.12 109 LEU A N 1
ATOM 852 C CA . LEU A 1 109 ? 1.612 -9.053 8.768 1.00 97.12 109 LEU A CA 1
ATOM 853 C C . LEU A 1 109 ? 1.467 -9.198 10.283 1.00 97.12 109 LEU A C 1
ATOM 855 O O . LEU A 1 109 ? 1.408 -10.306 10.812 1.00 97.12 109 LEU A O 1
ATOM 859 N N . VAL A 1 110 ? 1.357 -8.063 10.967 1.00 97.69 110 VAL A N 1
ATOM 860 C CA . VAL A 1 110 ? 1.028 -7.953 12.387 1.00 97.69 110 VAL A CA 1
ATOM 861 C C . VAL A 1 110 ? -0.169 -7.021 12.525 1.00 97.69 110 VAL A C 1
ATOM 863 O O . VAL A 1 110 ? -0.141 -5.886 12.049 1.00 97.69 110 VAL A O 1
ATOM 866 N N . VAL A 1 111 ? -1.215 -7.490 13.201 1.00 96.62 111 VAL A N 1
ATOM 867 C CA . VAL A 1 111 ? -2.442 -6.723 13.440 1.00 96.62 111 VAL A CA 1
ATOM 868 C C . VAL A 1 111 ? -2.627 -6.543 14.941 1.00 96.62 111 VAL A C 1
ATOM 870 O O . VAL A 1 111 ? -2.766 -7.514 15.680 1.00 96.62 111 VAL A O 1
ATOM 873 N N . ASP A 1 112 ? -2.635 -5.291 15.391 1.00 96.19 112 ASP A N 1
ATOM 874 C CA . ASP A 1 112 ? -3.034 -4.908 16.743 1.00 96.19 112 ASP A CA 1
ATOM 875 C C . ASP A 1 112 ? -4.486 -4.418 16.684 1.00 96.19 112 ASP A C 1
ATOM 877 O O . ASP A 1 112 ? -4.760 -3.236 16.458 1.00 96.19 112 ASP A O 1
ATOM 881 N N . GLU A 1 113 ? -5.432 -5.347 16.851 1.00 93.44 113 GLU A N 1
ATOM 882 C CA . GLU A 1 113 ? -6.867 -5.040 16.821 1.00 93.44 113 GLU A CA 1
ATOM 883 C C . GLU A 1 113 ? -7.267 -4.086 17.954 1.00 93.44 113 GLU A C 1
ATOM 885 O O . GLU A 1 113 ? -8.087 -3.195 17.754 1.00 93.44 113 GLU A O 1
ATOM 890 N N . ALA A 1 114 ? -6.660 -4.194 19.137 1.00 91.44 114 ALA A N 1
ATOM 891 C CA . ALA A 1 114 ? -6.998 -3.318 20.258 1.00 91.44 114 ALA A CA 1
ATOM 892 C C . ALA A 1 114 ? -6.641 -1.851 19.968 1.00 91.44 114 ALA A C 1
ATOM 894 O O . ALA A 1 114 ? -7.362 -0.945 20.386 1.00 91.44 114 ALA A O 1
ATOM 895 N N . LYS A 1 115 ? -5.541 -1.612 19.243 1.00 94.81 115 LYS A N 1
ATOM 896 C CA . LYS A 1 115 ? -5.108 -0.265 18.837 1.00 94.81 115 LYS A CA 1
ATOM 897 C C . LYS A 1 115 ? -5.533 0.130 17.428 1.00 94.81 115 LYS A C 1
ATOM 899 O O . LYS A 1 115 ? -5.238 1.252 17.016 1.00 94.81 115 LYS A O 1
ATOM 904 N N . GLN A 1 116 ? -6.204 -0.764 16.702 1.00 96.44 116 GLN A N 1
ATOM 905 C CA . GLN A 1 116 ? -6.601 -0.558 15.311 1.00 96.44 116 GLN A CA 1
ATOM 906 C C . GLN A 1 116 ? -5.393 -0.188 14.430 1.00 96.44 116 GLN A C 1
ATOM 908 O O . GLN A 1 116 ? -5.426 0.776 13.667 1.00 96.44 116 GLN A O 1
ATOM 913 N N . ARG A 1 117 ? -4.292 -0.939 14.573 1.00 97.69 117 ARG A N 1
ATOM 914 C CA . ARG A 1 117 ? -3.048 -0.721 13.821 1.00 97.69 117 ARG A CA 1
ATOM 915 C C . ARG A 1 117 ? -2.586 -1.967 13.092 1.00 97.69 117 ARG A C 1
ATOM 917 O O . ARG A 1 117 ? -2.724 -3.080 13.593 1.00 97.69 117 ARG A O 1
ATOM 924 N N . VAL A 1 118 ? -1.958 -1.746 11.945 1.00 98.12 118 VAL A N 1
ATOM 925 C CA . VAL A 1 118 ? -1.244 -2.777 11.189 1.00 98.12 118 VAL A CA 1
ATOM 926 C C . VAL A 1 118 ? 0.226 -2.400 11.107 1.00 98.12 118 VAL A C 1
ATOM 928 O O . VAL A 1 118 ? 0.546 -1.231 10.905 1.00 98.12 118 VAL A O 1
ATOM 931 N N . GLY A 1 119 ? 1.106 -3.384 11.251 1.00 98.19 119 GLY A N 1
ATOM 932 C CA . GLY A 1 119 ? 2.478 -3.326 10.758 1.00 98.19 119 GLY A CA 1
ATOM 933 C C . GLY A 1 119 ? 2.681 -4.455 9.757 1.00 98.19 119 GLY A C 1
ATOM 934 O O . GLY A 1 119 ? 2.265 -5.584 10.017 1.00 98.19 119 GLY A O 1
ATOM 935 N N . CYS A 1 120 ? 3.288 -4.176 8.611 1.00 97.38 120 CYS A N 1
ATOM 936 C CA . CYS A 1 120 ? 3.516 -5.195 7.598 1.00 97.38 120 CYS A CA 1
ATOM 937 C C . CYS A 1 120 ? 4.774 -4.933 6.774 1.00 97.38 120 CYS A C 1
ATOM 939 O O . CYS A 1 120 ? 5.338 -3.833 6.760 1.00 97.38 120 CYS A O 1
ATOM 941 N N . ARG A 1 121 ? 5.179 -5.986 6.070 1.00 97.56 121 ARG A N 1
ATOM 942 C CA . ARG A 1 121 ? 6.167 -5.937 5.002 1.00 97.56 121 ARG A CA 1
ATOM 943 C C . ARG A 1 121 ? 5.461 -6.255 3.694 1.00 97.56 121 ARG A C 1
ATOM 945 O O . ARG A 1 121 ? 4.766 -7.270 3.611 1.00 97.56 121 ARG A O 1
ATOM 952 N N . ILE A 1 122 ? 5.616 -5.362 2.726 1.00 96.00 122 ILE A N 1
ATOM 953 C CA . ILE A 1 122 ? 5.101 -5.534 1.374 1.00 96.00 122 ILE A CA 1
ATOM 954 C C . ILE A 1 122 ? 6.276 -5.834 0.454 1.00 96.00 122 ILE A C 1
ATOM 956 O O . ILE A 1 122 ? 7.300 -5.160 0.511 1.00 96.00 122 ILE A O 1
ATOM 960 N N . GLU A 1 123 ? 6.133 -6.852 -0.376 1.00 95.75 123 GLU A N 1
ATOM 961 C CA . GLU A 1 123 ? 7.090 -7.203 -1.414 1.00 95.75 123 GLU A CA 1
ATOM 962 C C . GLU A 1 123 ? 6.429 -7.066 -2.774 1.00 95.75 123 GLU A C 1
ATOM 964 O O . GLU A 1 123 ? 5.228 -7.290 -2.921 1.00 95.75 123 GLU A O 1
ATOM 969 N N . PHE A 1 124 ? 7.215 -6.697 -3.774 1.00 94.88 124 PHE A N 1
ATOM 970 C CA . PHE A 1 124 ? 6.772 -6.772 -5.154 1.00 94.88 124 PHE A CA 1
ATOM 971 C C . PHE A 1 124 ? 7.939 -7.080 -6.079 1.00 94.88 124 PHE A C 1
ATOM 973 O O . PHE A 1 124 ? 9.088 -6.700 -5.825 1.00 94.88 124 PHE A O 1
ATOM 980 N N . ARG A 1 125 ? 7.611 -7.750 -7.183 1.00 96.12 125 ARG A N 1
ATOM 981 C CA . ARG A 1 125 ? 8.494 -7.977 -8.322 1.00 96.12 125 ARG A CA 1
ATOM 982 C C . ARG A 1 125 ? 7.787 -7.486 -9.577 1.00 96.12 125 ARG A C 1
ATOM 984 O O . ARG A 1 125 ? 6.760 -8.048 -9.938 1.00 96.12 125 ARG A O 1
ATOM 991 N N . CYS A 1 126 ? 8.315 -6.455 -10.224 1.00 96.31 126 CYS A N 1
ATOM 992 C CA . CYS A 1 126 ? 7.658 -5.823 -11.370 1.00 96.31 126 CYS A CA 1
ATOM 993 C C . CYS A 1 126 ? 8.663 -5.328 -12.413 1.00 96.31 126 CYS A C 1
ATOM 995 O O . CYS A 1 126 ? 9.866 -5.261 -12.154 1.00 96.31 126 CYS A O 1
ATOM 997 N N . THR A 1 127 ? 8.168 -4.980 -13.597 1.00 97.00 127 THR A N 1
ATOM 998 C CA . THR A 1 127 ? 8.966 -4.548 -14.745 1.00 97.00 127 THR A CA 1
ATOM 999 C C . THR A 1 127 ? 8.543 -3.140 -15.166 1.00 97.00 127 THR A C 1
ATOM 1001 O O . THR A 1 127 ? 7.670 -2.981 -16.026 1.00 97.00 127 THR A O 1
ATOM 1004 N N . PRO A 1 128 ? 9.151 -2.096 -14.569 1.00 95.44 128 PRO A N 1
ATOM 1005 C CA . PRO A 1 128 ? 8.921 -0.714 -14.961 1.00 95.44 128 PRO A CA 1
ATOM 1006 C C . PRO A 1 128 ? 9.131 -0.474 -16.458 1.00 95.44 128 PRO A C 1
ATOM 1008 O O . PRO A 1 128 ? 10.155 -0.841 -17.029 1.00 95.44 128 PRO A O 1
ATOM 1011 N N . GLN A 1 129 ? 8.170 0.196 -17.088 1.00 95.56 129 GLN A N 1
ATOM 1012 C CA . GLN A 1 129 ? 8.227 0.621 -18.493 1.00 95.56 129 GLN A CA 1
ATOM 1013 C C . GLN A 1 129 ? 8.623 2.097 -18.642 1.00 95.56 129 GLN A C 1
ATOM 1015 O O . GLN A 1 129 ? 8.849 2.587 -19.748 1.00 95.56 129 GLN A O 1
ATOM 1020 N N . ARG A 1 130 ? 8.677 2.820 -17.523 1.00 93.06 130 ARG A N 1
ATOM 1021 C CA . ARG A 1 130 ? 9.065 4.228 -17.406 1.00 93.06 130 ARG A CA 1
ATOM 1022 C C . ARG A 1 130 ? 9.628 4.477 -16.007 1.00 93.06 130 ARG A C 1
ATOM 1024 O O . ARG A 1 130 ? 9.795 3.535 -15.236 1.00 93.06 130 ARG A O 1
ATOM 1031 N N . GLU A 1 131 ? 9.885 5.740 -15.674 1.00 91.00 131 GLU A N 1
ATOM 1032 C CA . GLU A 1 131 ? 10.278 6.123 -14.320 1.00 91.00 131 GLU A CA 1
ATOM 1033 C C . GLU A 1 131 ? 9.300 5.559 -13.278 1.00 91.00 131 GLU A C 1
ATOM 1035 O O . GLU A 1 131 ? 8.091 5.781 -13.357 1.00 91.00 131 GLU A O 1
ATOM 1040 N N . PHE A 1 132 ? 9.840 4.821 -12.311 1.00 90.50 132 PHE A N 1
ATOM 1041 C CA . PHE A 1 132 ? 9.078 4.105 -11.296 1.00 90.50 132 PHE A CA 1
ATOM 1042 C C . PHE A 1 132 ? 9.572 4.519 -9.921 1.00 90.50 132 PHE A C 1
ATOM 1044 O O . PHE A 1 132 ? 10.781 4.546 -9.672 1.00 90.50 132 PHE A O 1
ATOM 1051 N N . MET A 1 133 ? 8.644 4.923 -9.050 1.00 86.50 133 MET A N 1
ATOM 1052 C CA . MET A 1 133 ? 8.962 5.476 -7.733 1.00 86.50 133 MET A CA 1
ATOM 1053 C C . MET A 1 133 ? 10.023 6.595 -7.772 1.00 86.50 133 MET A C 1
ATOM 1055 O O . MET A 1 133 ? 10.840 6.713 -6.866 1.00 86.50 133 MET A O 1
ATOM 1059 N N . GLY A 1 134 ? 10.058 7.420 -8.824 1.00 84.50 134 GLY A N 1
ATOM 1060 C CA . GLY A 1 134 ? 11.046 8.501 -8.969 1.00 84.50 134 GLY A CA 1
ATOM 1061 C C . GLY A 1 134 ? 12.458 8.034 -9.347 1.00 84.50 134 GLY A C 1
ATOM 1062 O O . GLY A 1 134 ? 13.426 8.768 -9.138 1.00 84.50 134 GLY A O 1
ATOM 1063 N N . ARG A 1 135 ? 12.609 6.801 -9.850 1.00 85.94 135 ARG A N 1
ATOM 1064 C CA . ARG A 1 135 ? 13.885 6.244 -10.314 1.00 85.94 135 ARG A CA 1
ATOM 1065 C C . ARG A 1 135 ? 13.775 5.741 -11.750 1.00 85.94 135 ARG A C 1
ATOM 1067 O O . ARG A 1 135 ? 12.796 5.102 -12.130 1.00 85.94 135 ARG A O 1
ATOM 1074 N N . ASN A 1 136 ? 14.825 5.981 -12.530 1.00 88.06 136 ASN A N 1
ATOM 1075 C CA . ASN A 1 136 ? 14.993 5.391 -13.854 1.00 88.06 136 ASN A CA 1
ATOM 1076 C C . ASN A 1 136 ? 15.726 4.057 -13.700 1.00 88.06 136 ASN A C 1
ATOM 1078 O O . ASN A 1 136 ? 16.935 4.039 -13.472 1.00 88.06 136 ASN A O 1
ATOM 1082 N N . ILE A 1 137 ? 14.984 2.952 -13.773 1.00 85.75 137 ILE A N 1
ATOM 1083 C CA . ILE A 1 137 ? 15.513 1.589 -13.655 1.00 85.75 137 ILE A CA 1
ATOM 1084 C C . ILE A 1 137 ? 15.119 0.806 -14.906 1.00 85.75 137 ILE A C 1
ATOM 1086 O O . ILE A 1 137 ? 14.065 1.053 -15.486 1.00 85.75 137 ILE A O 1
ATOM 1090 N N . GLN A 1 138 ? 15.985 -0.107 -15.337 1.00 86.50 138 GLN A N 1
ATOM 1091 C CA . GLN A 1 138 ? 15.745 -0.983 -16.479 1.00 86.50 138 GLN A CA 1
ATOM 1092 C C . GLN A 1 138 ? 15.581 -2.428 -16.011 1.00 86.50 138 GLN A C 1
ATOM 1094 O O . GLN A 1 138 ? 16.265 -2.865 -15.084 1.00 86.50 138 GLN A O 1
ATOM 1099 N N . GLY A 1 139 ? 14.707 -3.166 -16.693 1.00 92.69 139 GLY A N 1
ATOM 1100 C CA . GLY A 1 139 ? 14.453 -4.575 -16.411 1.00 92.69 139 GLY A CA 1
ATOM 1101 C C . GLY A 1 139 ? 13.557 -4.802 -15.196 1.00 92.69 139 GLY A C 1
ATOM 1102 O O . GLY A 1 139 ? 12.924 -3.886 -14.669 1.00 92.69 139 GLY A O 1
ATOM 1103 N N . THR A 1 140 ? 13.468 -6.062 -14.777 1.00 95.94 140 THR A N 1
ATOM 1104 C CA . THR A 1 140 ? 12.663 -6.442 -13.618 1.00 95.94 140 THR A CA 1
ATOM 1105 C C . THR A 1 140 ? 13.364 -6.060 -12.323 1.00 95.94 140 THR A C 1
ATOM 1107 O O . THR A 1 140 ? 14.556 -6.315 -12.150 1.00 95.94 140 THR A O 1
ATOM 1110 N N . VAL A 1 141 ? 12.601 -5.518 -11.383 1.00 94.69 141 VAL A N 1
ATOM 1111 C CA . VAL A 1 141 ? 13.066 -5.144 -10.050 1.00 94.69 141 VAL A CA 1
ATOM 1112 C C . VAL A 1 141 ? 12.315 -5.912 -8.976 1.00 94.69 141 VAL A C 1
ATOM 1114 O O . VAL A 1 141 ? 11.174 -6.328 -9.171 1.00 94.69 141 VAL A O 1
ATOM 1117 N N . THR A 1 142 ? 12.958 -6.064 -7.827 1.00 94.38 142 THR A N 1
ATOM 1118 C CA . THR A 1 142 ? 12.349 -6.515 -6.576 1.00 94.38 142 THR A CA 1
ATOM 1119 C C . THR A 1 142 ? 12.502 -5.432 -5.521 1.00 94.38 142 THR A C 1
ATOM 1121 O O . THR A 1 142 ? 13.566 -4.815 -5.427 1.00 94.38 142 THR A O 1
ATOM 1124 N N . CYS A 1 143 ? 11.470 -5.229 -4.709 1.00 93.12 143 CYS A N 1
ATOM 1125 C CA . CYS A 1 143 ? 11.487 -4.295 -3.588 1.00 93.12 143 CYS A CA 1
ATOM 1126 C C . CYS A 1 143 ? 10.862 -4.932 -2.349 1.00 93.12 143 CYS A C 1
ATOM 1128 O O . CYS A 1 143 ? 9.959 -5.763 -2.459 1.00 93.12 143 CYS A O 1
ATOM 1130 N N . MET A 1 144 ? 11.317 -4.497 -1.173 1.00 94.00 144 MET A N 1
ATOM 1131 C CA . MET A 1 144 ? 10.715 -4.838 0.114 1.00 94.00 144 MET A CA 1
ATOM 1132 C C . MET A 1 144 ? 10.472 -3.569 0.925 1.00 94.00 144 MET A C 1
ATOM 1134 O O . MET A 1 144 ? 11.416 -2.895 1.335 1.00 94.00 144 MET A O 1
ATOM 1138 N N . GLU A 1 145 ? 9.214 -3.266 1.203 1.00 93.38 145 GLU A N 1
ATOM 1139 C CA . GLU A 1 145 ? 8.798 -2.049 1.890 1.00 93.38 145 GLU A CA 1
ATOM 1140 C C . GLU A 1 145 ? 8.231 -2.352 3.268 1.00 93.38 145 GLU A C 1
ATOM 1142 O O . GLU A 1 145 ? 7.589 -3.381 3.487 1.00 93.38 145 GLU A O 1
ATOM 1147 N N . HIS A 1 146 ? 8.444 -1.426 4.202 1.00 95.12 146 HIS A N 1
ATOM 1148 C CA . HIS A 1 146 ? 7.905 -1.524 5.554 1.00 95.12 146 HIS A CA 1
ATOM 1149 C C . HIS A 1 146 ? 6.850 -0.457 5.775 1.00 95.12 146 HIS A C 1
ATOM 1151 O O . HIS A 1 146 ? 7.043 0.724 5.472 1.00 95.12 146 HIS A O 1
ATOM 1157 N N . MET A 1 147 ? 5.722 -0.902 6.309 1.00 96.50 147 MET A N 1
ATOM 1158 C CA . MET A 1 147 ? 4.489 -0.139 6.314 1.00 96.50 147 MET A CA 1
ATOM 1159 C C . MET A 1 147 ? 3.807 -0.279 7.672 1.00 96.50 147 MET A C 1
ATOM 1161 O O . MET A 1 147 ? 3.679 -1.380 8.208 1.00 96.50 147 MET A O 1
ATOM 1165 N N . PHE A 1 148 ? 3.335 0.836 8.218 1.00 98.06 148 PHE A N 1
ATOM 1166 C CA . PHE A 1 148 ? 2.403 0.853 9.338 1.00 98.06 148 PHE A CA 1
ATOM 1167 C C . PHE A 1 148 ? 1.152 1.632 8.954 1.00 98.06 148 PHE A C 1
ATOM 1169 O O . PHE A 1 148 ? 1.230 2.627 8.238 1.00 98.06 148 PHE A O 1
ATOM 1176 N N . TYR A 1 149 ? 0.007 1.210 9.481 1.00 98.12 149 TYR A N 1
ATOM 1177 C CA . TYR A 1 149 ? -1.282 1.844 9.223 1.00 98.12 149 TYR A CA 1
ATOM 1178 C C . TYR A 1 149 ? -2.017 2.108 10.531 1.00 98.12 149 TYR A C 1
ATOM 1180 O O . TYR A 1 149 ? -2.026 1.253 11.422 1.00 98.12 149 TYR A O 1
ATOM 1188 N N . GLN A 1 150 ? -2.672 3.261 10.623 1.00 98.00 150 GLN A N 1
ATOM 1189 C CA . GLN A 1 150 ? -3.706 3.527 11.621 1.00 98.00 15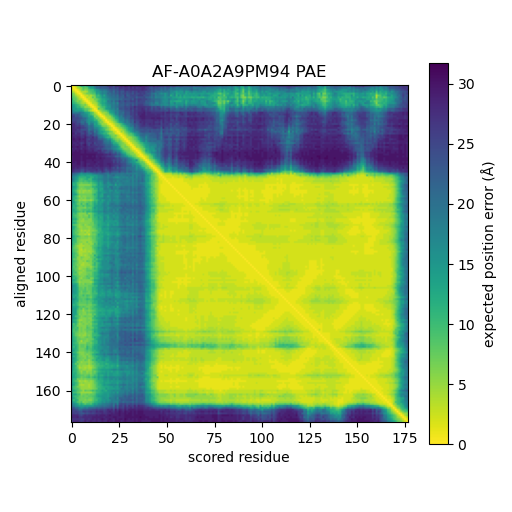0 GLN A CA 1
ATOM 1190 C C . GLN A 1 150 ? -5.070 3.418 10.953 1.00 98.00 150 GLN A C 1
ATOM 1192 O O . GLN A 1 150 ? -5.274 3.941 9.858 1.00 98.00 150 GLN A O 1
ATOM 1197 N N . TYR A 1 151 ? -5.994 2.748 11.634 1.00 96.81 151 TYR A N 1
ATOM 1198 C CA . TYR A 1 151 ? -7.396 2.712 11.254 1.00 96.81 151 TYR A CA 1
ATOM 1199 C C . TYR A 1 151 ? -8.212 3.618 12.174 1.00 96.81 151 TYR A C 1
ATOM 1201 O O . TYR A 1 151 ? -8.013 3.626 13.393 1.00 96.81 151 TYR A O 1
ATOM 1209 N N . GLU A 1 152 ? -9.167 4.326 11.583 1.00 94.81 152 GLU A N 1
ATOM 1210 C CA . GLU A 1 152 ? -10.195 5.106 12.260 1.00 94.81 152 GLU A CA 1
ATOM 1211 C C . GLU A 1 152 ? -11.542 4.795 11.607 1.00 94.81 152 GLU A C 1
ATOM 1213 O O . GLU A 1 152 ? -11.674 4.829 10.383 1.00 94.81 152 GLU A O 1
ATOM 1218 N N . SER A 1 153 ? -12.542 4.434 12.416 1.00 91.62 153 SER A N 1
ATOM 1219 C CA . SER A 1 153 ? -13.879 4.045 11.933 1.00 91.62 153 SER A CA 1
ATOM 1220 C C . SER A 1 153 ? -13.861 2.971 10.827 1.00 91.62 153 SER A C 1
ATOM 1222 O O . SER A 1 153 ? -14.726 2.941 9.952 1.00 91.62 153 SER A O 1
ATOM 1224 N N . GLY A 1 154 ? -12.860 2.084 10.863 1.00 92.38 154 GLY A N 1
ATOM 1225 C CA . GLY A 1 154 ? -12.720 0.961 9.934 1.00 92.38 154 GLY A CA 1
ATOM 1226 C C . GLY A 1 154 ? -12.019 1.238 8.624 1.00 92.38 154 GLY A C 1
ATOM 1227 O O . GLY A 1 154 ? -11.968 0.340 7.786 1.00 92.38 154 GLY A O 1
ATOM 1228 N N . LYS A 1 155 ? -11.468 2.437 8.453 1.00 96.69 155 LYS A N 1
ATOM 1229 C CA . LYS A 1 155 ? -10.702 2.820 7.271 1.00 96.69 155 LYS A CA 1
ATOM 1230 C C . LYS A 1 155 ? -9.324 3.321 7.662 1.00 96.69 155 LYS A C 1
ATOM 1232 O O . LYS A 1 155 ? -9.134 3.824 8.766 1.00 96.69 155 LYS A O 1
ATOM 1237 N N . ILE A 1 156 ? -8.373 3.199 6.746 1.00 98.00 156 ILE A N 1
ATOM 1238 C CA . ILE A 1 156 ? -7.017 3.718 6.908 1.00 98.00 156 ILE A CA 1
ATOM 1239 C C . ILE A 1 156 ? -7.082 5.249 6.999 1.00 98.00 156 ILE A C 1
ATOM 1241 O O . ILE A 1 156 ? -7.577 5.903 6.080 1.00 98.00 156 ILE A O 1
ATOM 1245 N N . SER A 1 157 ? -6.592 5.809 8.105 1.00 97.81 157 SER A N 1
ATOM 1246 C CA . SER A 1 157 ? -6.456 7.255 8.337 1.00 97.81 157 SER A CA 1
ATOM 1247 C C . SER A 1 157 ? -5.016 7.730 8.155 1.00 97.81 157 SER A C 1
ATOM 1249 O O . SER A 1 157 ? -4.780 8.812 7.619 1.00 97.81 157 SER A O 1
ATOM 1251 N N . ASP A 1 158 ? -4.050 6.906 8.561 1.00 98.25 158 ASP A N 1
ATOM 1252 C CA . ASP A 1 158 ? -2.62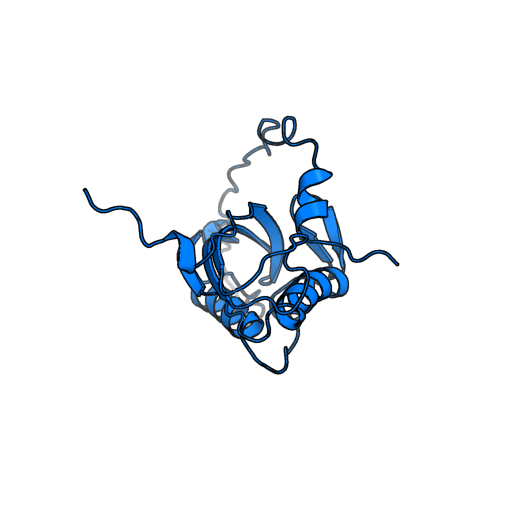9 7.233 8.525 1.00 98.25 158 ASP A CA 1
ATOM 1253 C C . ASP A 1 158 ? -1.833 6.069 7.958 1.00 98.25 158 ASP A C 1
ATOM 1255 O O . ASP A 1 158 ? -2.113 4.897 8.230 1.00 98.25 158 ASP A O 1
ATOM 1259 N N . VAL A 1 159 ? -0.805 6.424 7.202 1.00 97.56 159 VAL A N 1
ATOM 1260 C CA . VAL A 1 159 ? 0.128 5.511 6.566 1.00 97.56 159 VAL A CA 1
ATOM 1261 C C . VAL A 1 159 ? 1.536 5.987 6.897 1.00 97.56 159 VAL A C 1
ATOM 1263 O O . VAL A 1 159 ? 1.919 7.102 6.544 1.00 97.56 159 VAL A O 1
ATOM 1266 N N . TRP A 1 160 ? 2.324 5.143 7.555 1.00 96.81 160 TRP A N 1
ATOM 1267 C CA . TRP A 1 160 ? 3.763 5.346 7.705 1.00 96.81 160 TRP A CA 1
ATOM 1268 C C . TRP A 1 160 ? 4.487 4.358 6.816 1.00 96.81 160 TRP A C 1
ATOM 1270 O O . TRP A 1 160 ? 4.339 3.149 6.966 1.00 96.81 160 TRP A O 1
ATOM 1280 N N . TRP A 1 161 ? 5.267 4.892 5.895 1.00 91.81 161 TRP A N 1
ATOM 1281 C CA . TRP A 1 161 ? 5.888 4.161 4.816 1.00 91.81 161 TRP A CA 1
ATOM 1282 C C . TRP A 1 161 ? 7.373 4.452 4.751 1.00 91.81 161 TRP A C 1
ATOM 1284 O O . TRP A 1 161 ? 7.793 5.612 4.713 1.00 91.81 161 TRP A O 1
ATOM 1294 N N . MET A 1 162 ? 8.154 3.380 4.695 1.00 89.38 162 MET A N 1
ATOM 1295 C CA . MET A 1 162 ? 9.577 3.432 4.428 1.00 89.38 162 MET A CA 1
ATOM 1296 C C . MET A 1 162 ? 9.867 2.620 3.162 1.00 89.38 162 MET A C 1
ATOM 1298 O O . MET A 1 162 ? 9.543 1.426 3.127 1.00 89.38 162 MET A O 1
ATOM 1302 N N . PRO A 1 163 ? 10.470 3.248 2.140 1.00 84.44 163 PRO A N 1
ATOM 1303 C CA . PRO A 1 163 ? 10.704 2.606 0.863 1.00 84.44 163 PRO A CA 1
ATOM 1304 C C . PRO A 1 163 ? 11.798 1.559 1.021 1.00 84.44 163 PRO A C 1
ATOM 1306 O O . PRO A 1 163 ? 12.759 1.743 1.777 1.00 84.44 163 PRO A O 1
ATOM 1309 N N . GLY A 1 164 ? 11.657 0.478 0.268 1.00 87.00 164 GLY A N 1
ATOM 1310 C CA . GLY A 1 164 ? 12.728 -0.480 0.079 1.00 87.00 164 GLY A CA 1
ATOM 1311 C C . GLY A 1 164 ? 13.787 0.020 -0.894 1.00 87.00 164 GLY A C 1
ATOM 1312 O O . GLY A 1 164 ? 13.652 1.052 -1.562 1.00 87.00 164 GLY A O 1
ATOM 1313 N N . GLU A 1 165 ? 14.856 -0.755 -1.002 1.00 88.88 165 GLU A N 1
ATOM 1314 C CA . GLU A 1 165 ? 15.753 -0.650 -2.140 1.00 88.88 165 GLU A CA 1
ATOM 1315 C C . GLU A 1 165 ? 15.126 -1.354 -3.349 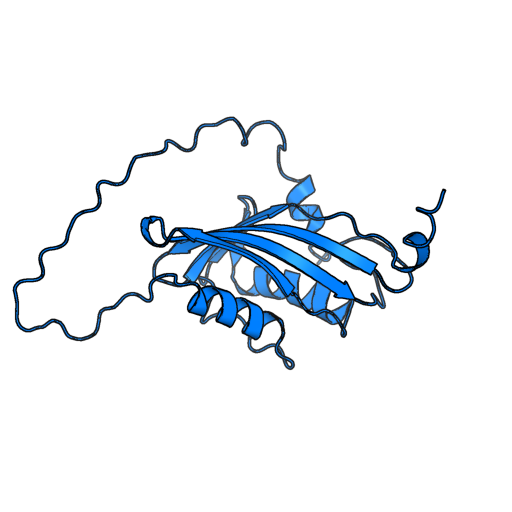1.00 88.88 165 GLU A C 1
ATOM 1317 O O . GLU A 1 165 ? 14.663 -2.489 -3.243 1.00 88.88 165 GLU A O 1
ATOM 1322 N N . LEU A 1 166 ? 15.127 -0.678 -4.500 1.00 89.31 166 LEU A N 1
ATOM 1323 C CA . LEU A 1 166 ? 14.781 -1.291 -5.777 1.00 89.31 166 LEU A CA 1
ATOM 1324 C C . LEU A 1 166 ? 16.016 -2.015 -6.311 1.00 89.31 166 LEU A C 1
ATOM 1326 O O . LEU A 1 166 ? 16.943 -1.379 -6.813 1.00 89.31 166 LEU A O 1
ATOM 1330 N N . VAL A 1 167 ? 16.021 -3.338 -6.176 1.00 89.69 167 VAL A N 1
ATOM 1331 C CA . VAL A 1 167 ? 17.120 -4.211 -6.601 1.00 89.69 167 VAL A CA 1
ATOM 1332 C C . VAL A 1 167 ? 16.769 -4.818 -7.955 1.00 89.69 167 VAL A C 1
ATOM 1334 O O . VAL A 1 167 ? 15.677 -5.355 -8.122 1.00 89.69 167 VAL A O 1
ATOM 1337 N N . SER A 1 168 ? 17.679 -4.747 -8.927 1.00 87.38 168 SER A N 1
ATOM 1338 C CA . SER A 1 168 ? 17.488 -5.426 -10.215 1.00 87.38 168 SER A CA 1
ATOM 1339 C C . SER A 1 168 ? 17.492 -6.946 -10.025 1.00 87.38 168 SER A C 1
ATOM 1341 O O . SER A 1 168 ? 18.350 -7.494 -9.336 1.00 87.38 168 SER A O 1
ATOM 1343 N N . ALA A 1 169 ? 16.568 -7.653 -10.671 1.00 76.19 169 ALA A N 1
ATOM 1344 C CA . ALA A 1 169 ? 16.511 -9.114 -10.627 1.00 76.19 169 ALA A CA 1
ATOM 1345 C C . ALA A 1 169 ? 17.747 -9.782 -11.266 1.00 76.19 169 ALA A C 1
ATOM 1347 O O . ALA A 1 169 ? 17.999 -10.962 -11.034 1.00 76.19 169 ALA A O 1
ATOM 1348 N N . GLU A 1 170 ? 18.534 -9.044 -12.054 1.00 67.31 170 GLU A N 1
ATOM 1349 C CA . GLU A 1 170 ? 19.763 -9.545 -12.680 1.00 67.31 170 GLU A CA 1
ATOM 1350 C C . GLU A 1 170 ? 20.979 -9.500 -11.737 1.00 67.31 170 GLU A C 1
ATOM 1352 O O . GLU A 1 170 ? 21.938 -10.247 -11.929 1.00 67.31 170 GLU A O 1
ATOM 1357 N N . SER A 1 171 ? 20.951 -8.680 -10.678 1.00 54.34 171 SER A N 1
ATOM 1358 C CA . SER A 1 171 ? 22.066 -8.561 -9.726 1.00 54.34 171 SER A CA 1
ATOM 1359 C C . SER A 1 171 ? 22.025 -9.588 -8.588 1.00 54.34 171 SER A C 1
ATOM 1361 O O . SER A 1 171 ? 22.970 -9.676 -7.805 1.00 54.34 171 SER A O 1
ATOM 1363 N N . SER A 1 172 ? 20.981 -10.422 -8.508 1.00 50.81 172 SER A N 1
ATOM 1364 C CA . SER A 1 172 ? 20.833 -11.470 -7.482 1.00 50.81 172 SER A CA 1
ATOM 1365 C C . SER A 1 172 ? 21.737 -12.698 -7.705 1.00 50.81 172 SER A C 1
ATOM 1367 O O . SER A 1 172 ? 21.732 -13.623 -6.897 1.00 50.81 172 SER A O 1
ATOM 1369 N N . GLY A 1 173 ? 22.509 -12.731 -8.796 1.00 43.84 173 GLY A N 1
ATOM 1370 C CA . GLY A 1 173 ? 23.288 -13.891 -9.240 1.00 43.84 173 GLY A CA 1
ATOM 1371 C C . GLY A 1 173 ? 24.703 -14.045 -8.672 1.00 43.84 173 GLY A C 1
ATOM 1372 O O . GLY A 1 173 ? 25.439 -14.877 -9.189 1.00 43.84 173 GLY A O 1
ATOM 1373 N N . ASN A 1 174 ? 25.123 -13.284 -7.653 1.00 39.38 174 ASN A N 1
ATOM 1374 C CA . ASN A 1 174 ? 26.501 -13.371 -7.145 1.00 39.38 174 ASN A CA 1
ATOM 1375 C C . ASN A 1 174 ? 26.602 -13.374 -5.608 1.00 39.38 174 ASN A C 1
ATOM 1377 O O . ASN A 1 174 ? 27.274 -12.547 -5.002 1.00 39.38 174 ASN A O 1
ATOM 1381 N N . PHE A 1 175 ? 25.968 -14.360 -4.972 1.00 46.78 175 PHE A N 1
ATOM 1382 C CA . PHE A 1 175 ? 26.389 -14.857 -3.656 1.00 46.78 175 PHE A CA 1
ATOM 1383 C C . PHE A 1 175 ? 26.694 -16.354 -3.764 1.00 46.78 175 PHE A C 1
ATOM 1385 O O . PHE A 1 175 ? 25.932 -17.204 -3.314 1.00 46.78 175 PHE A O 1
ATOM 1392 N N . ALA A 1 176 ? 27.809 -16.677 -4.418 1.00 40.03 176 ALA A N 1
ATOM 1393 C CA . ALA A 1 176 ? 28.374 -18.021 -4.418 1.00 40.03 176 ALA A CA 1
ATOM 1394 C C . ALA A 1 176 ? 29.907 -17.969 -4.519 1.00 40.03 176 ALA A C 1
ATOM 1396 O O . ALA A 1 176 ? 30.466 -18.123 -5.604 1.00 40.03 176 ALA A O 1
ATOM 1397 N N . LYS A 1 177 ? 30.575 -17.748 -3.382 1.00 35.91 177 LYS A N 1
ATOM 1398 C CA . LYS A 1 177 ? 31.628 -18.614 -2.814 1.00 35.91 177 LYS A CA 1
ATOM 1399 C C . LYS A 1 177 ? 32.224 -18.002 -1.554 1.00 35.91 177 LYS A C 1
ATOM 1401 O O . LYS A 1 177 ? 32.541 -16.796 -1.584 1.00 35.91 177 LYS A O 1
#

Secondary structure (DSSP, 8-state):
-----HHHHHHTS-TTTSTTS---------------SS---S---PPP-HHHHHHHHHHHH-SS---STTTEEEEEEETTEEEEHHHHHHHHHHHHHH-TT---EEEEEEEETTTTEEEEEEEEEE--SS-BTTB---S-EEEEEEEEEEEETTEEEEEEEEPPP-EETTGGG----

pLDDT: mean 79.22, std 23.74, range [27.75, 98.25]

Nearest PDB structures (foldseek):
  3ehc-assembly1_A  TM=9.149E-01  e=3.021E-11  Agrobacterium fabrum str. C58
  3f7x-assembly1_A-2  TM=7.361E-01  e=9.286E-05  Pseudomonas putida KT2440
  3f8h-assembly1_B  TM=7.384E-01  e=6.483E-04  Ruegeria sp. TM1040
  3hzp-assembly1_A-2  TM=5.002E-01  e=2.320E-03  Prochlorococcus marinus str. NATL2A
  6ud7-assembly1_A  TM=5.109E-01  e=7.856E-02  Homo sapiens

Organism: Ophiocordyceps unilateralis (NCBI:txid268505)

Radius of gyration: 18.77 Å; Cα contacts (8 Å, |Δi|>4): 265; chains: 1; bounding box: 64×39×48 Å

Sequence (177 aa):
MQPIHILNLISRLPVLRQVYRSVPYKAGRLARMKCSGPTCSRDFARFLTTKAYVAYVDALNKRPFPGLADFVNSTVTLNGTSMPLADFEKLLTDDMDAAPDLQWETSMLVVDEAKQRVGCRIEFRCTPQREFMGRNIQGTVTCMEHMFYQYESGKISDVWWMPGELVSAESSGNFAK